Protein AF-A0A7X9CJK3-F1 (afdb_monomer)

Sequence (335 aa):
RNWIWELVLDKDEHPVIAMVSIDSSKSSHDYYHVKWTDNQWKKTFLSNAGGHFHQSPDIEKCYSGGMTINKNDPQVIYGSVPVEGKHGDVYELVKFTVAEDGSERSAEQITFDSPANNIRPYSIAGLKGAASLAWMQGDYYDWIVSKERPEGFPTAIRTTVSLPEDSTGLEKGLLYEYYHEATTQMEDSIRVAATETFTLVLDLSFPSDSTGGEIIQFAGLTYVIPYEEMSMPYLTDGISNFKSSNLLARSDNWKNQERATNGKWYAVEKLRKFRLVITYEEGTLRTYIDGLLDQSFPLEGIKLREVTTGESKGVIEKLSVFNRRLLQDEIKMLP

Structure (mmCIF, N/CA/C/O backbone):
data_AF-A0A7X9CJK3-F1
#
_entry.id   AF-A0A7X9CJK3-F1
#
loop_
_atom_site.group_PDB
_atom_site.id
_atom_site.type_symbol
_atom_site.label_atom_id
_atom_site.label_alt_id
_atom_site.label_comp_id
_atom_site.label_asym_id
_atom_site.label_entity_id
_atom_site.label_seq_id
_atom_site.pdbx_PDB_ins_code
_atom_site.Cartn_x
_atom_site.Cartn_y
_atom_site.Cartn_z
_atom_site.occupancy
_atom_site.B_iso_or_equiv
_atom_site.auth_seq_id
_atom_site.auth_comp_id
_atom_site.auth_asym_id
_atom_site.auth_atom_id
_atom_site.pdbx_PDB_model_num
ATOM 1 N N . ARG A 1 1 ? 25.806 4.957 -16.413 1.00 91.06 1 ARG A N 1
ATOM 2 C CA . ARG A 1 1 ? 25.581 3.806 -15.495 1.00 91.06 1 ARG A CA 1
ATOM 3 C C . ARG A 1 1 ? 24.580 2.871 -16.156 1.00 91.06 1 ARG A C 1
ATOM 5 O O . ARG A 1 1 ? 23.700 3.388 -16.818 1.00 91.06 1 ARG A O 1
ATOM 12 N N . ASN A 1 2 ? 24.684 1.554 -15.991 1.00 93.06 2 ASN A N 1
ATOM 13 C CA . ASN A 1 2 ? 23.680 0.619 -16.515 1.00 93.06 2 ASN A CA 1
ATOM 14 C C . ASN A 1 2 ? 23.066 -0.149 -15.355 1.00 93.06 2 ASN A C 1
ATOM 16 O O . ASN A 1 2 ? 23.827 -0.666 -14.538 1.00 93.06 2 ASN A O 1
ATOM 20 N N . TRP A 1 3 ? 21.738 -0.219 -15.290 1.00 94.75 3 TRP A N 1
ATOM 21 C CA . TRP A 1 3 ? 21.012 -1.003 -14.291 1.00 94.75 3 TRP A CA 1
ATOM 22 C C . TRP A 1 3 ? 20.101 -2.015 -14.980 1.00 94.75 3 TRP A C 1
ATOM 24 O O . TRP A 1 3 ? 19.480 -1.716 -16.002 1.00 94.75 3 TRP A O 1
ATOM 34 N N . ILE A 1 4 ? 20.039 -3.211 -14.405 1.00 96.38 4 ILE A N 1
ATOM 35 C CA . ILE A 1 4 ? 19.100 -4.259 -14.793 1.00 96.38 4 ILE A CA 1
ATOM 36 C C . ILE A 1 4 ? 17.864 -4.093 -13.917 1.00 96.38 4 ILE A C 1
ATOM 38 O O . ILE A 1 4 ? 17.981 -4.051 -12.695 1.00 96.38 4 ILE A O 1
ATOM 42 N N . TRP A 1 5 ? 16.702 -3.981 -14.550 1.00 95.56 5 TRP A N 1
ATOM 43 C CA . TRP A 1 5 ? 15.414 -3.950 -13.861 1.00 95.56 5 TRP A CA 1
ATOM 44 C C . TRP A 1 5 ? 14.898 -5.351 -13.603 1.00 95.56 5 TRP A C 1
ATOM 46 O O . TRP A 1 5 ? 14.420 -5.656 -12.516 1.00 95.56 5 TRP A O 1
ATOM 56 N N . GLU A 1 6 ? 15.010 -6.201 -14.617 1.00 96.44 6 GLU A N 1
ATOM 57 C CA . GLU A 1 6 ? 14.416 -7.521 -14.599 1.00 96.44 6 GLU A CA 1
ATOM 58 C C . GLU A 1 6 ? 15.112 -8.435 -15.605 1.00 96.44 6 GLU A C 1
ATOM 60 O O . GLU A 1 6 ? 15.602 -7.969 -16.638 1.00 96.44 6 GLU A O 1
ATOM 65 N N . LEU A 1 7 ? 15.144 -9.729 -15.289 1.00 96.38 7 LEU A N 1
ATOM 66 C CA . LEU A 1 7 ? 15.620 -10.800 -16.154 1.00 96.38 7 LEU A CA 1
ATOM 67 C C . LEU A 1 7 ? 14.592 -11.933 -16.130 1.00 96.38 7 LEU A C 1
ATOM 69 O O . LEU A 1 7 ? 14.156 -12.351 -15.056 1.00 96.38 7 LEU A O 1
ATOM 73 N N . VAL A 1 8 ? 14.224 -12.433 -17.305 1.00 96.06 8 VAL A N 1
ATOM 74 C CA . VAL A 1 8 ? 13.408 -13.643 -17.478 1.00 96.06 8 VAL A CA 1
ATOM 75 C C . VAL A 1 8 ? 14.043 -14.541 -18.536 1.00 96.06 8 VAL A C 1
ATOM 77 O O . VAL A 1 8 ? 14.933 -14.106 -19.264 1.00 96.06 8 VAL A O 1
ATOM 80 N N . LEU A 1 9 ? 13.591 -15.788 -18.620 1.00 95.12 9 LEU A N 1
ATOM 81 C CA . LEU A 1 9 ? 13.929 -16.678 -19.726 1.00 95.12 9 LEU A CA 1
ATOM 82 C C . LEU A 1 9 ? 12.786 -16.677 -20.741 1.00 95.12 9 LEU A C 1
ATOM 84 O O . LEU A 1 9 ? 11.617 -16.631 -20.350 1.00 95.12 9 LEU A O 1
ATOM 88 N N . ASP A 1 10 ? 13.119 -16.713 -22.027 1.00 92.56 10 ASP A N 1
ATOM 89 C CA . ASP A 1 10 ? 12.141 -17.015 -23.067 1.00 92.56 10 ASP A CA 1
ATOM 90 C C . ASP A 1 10 ? 11.847 -18.520 -23.159 1.00 92.56 10 ASP A C 1
ATOM 92 O O . ASP A 1 10 ? 12.357 -19.334 -22.388 1.00 92.56 10 ASP A O 1
ATOM 96 N N . LYS A 1 11 ? 10.969 -18.889 -24.096 1.00 90.62 11 LYS A N 1
ATOM 97 C CA . LYS A 1 11 ? 10.554 -20.280 -24.330 1.00 90.62 11 LYS A CA 1
ATOM 98 C C . LYS A 1 11 ? 11.704 -21.221 -24.718 1.00 90.62 11 LYS A C 1
ATOM 100 O O . LYS A 1 11 ? 11.549 -22.427 -24.561 1.00 90.62 11 LYS A O 1
ATOM 105 N N . ASP A 1 12 ? 12.808 -20.678 -25.229 1.00 93.12 12 ASP A N 1
ATOM 106 C CA . ASP A 1 12 ? 14.001 -21.416 -25.646 1.00 93.12 12 ASP A CA 1
ATOM 107 C C . ASP A 1 12 ? 15.114 -21.298 -24.578 1.00 93.12 12 ASP A C 1
ATOM 109 O O . ASP A 1 12 ? 16.274 -21.594 -24.838 1.00 93.12 12 ASP A O 1
ATOM 113 N N . GLU A 1 13 ? 14.753 -20.866 -23.361 1.00 94.50 13 GLU A N 1
ATOM 114 C CA . GLU A 1 13 ? 15.645 -20.622 -22.222 1.00 94.50 13 GLU A CA 1
ATOM 115 C C . GLU A 1 13 ? 16.695 -19.521 -22.449 1.00 94.50 13 GLU A C 1
ATOM 117 O O . GLU A 1 13 ? 17.673 -19.409 -21.701 1.00 94.50 13 GLU A O 1
ATOM 122 N N . HIS A 1 14 ? 16.481 -18.635 -23.424 1.00 95.44 14 HIS A N 1
ATOM 123 C CA . HIS A 1 14 ? 17.355 -17.486 -23.605 1.00 95.44 14 HIS A CA 1
ATOM 124 C C . HIS A 1 14 ? 17.059 -16.391 -22.579 1.00 95.44 14 HIS A C 1
ATOM 126 O O . HIS A 1 14 ? 15.901 -15.995 -22.411 1.00 95.44 14 HIS A O 1
ATOM 132 N N . PRO A 1 15 ? 18.087 -15.816 -21.928 1.00 96.75 15 PRO A N 1
ATOM 133 C CA . PRO A 1 15 ? 17.895 -14.676 -21.046 1.00 96.75 15 PRO A CA 1
ATOM 134 C C . PRO A 1 15 ? 17.440 -13.436 -21.821 1.00 96.75 15 PRO A C 1
ATOM 136 O O . PRO A 1 15 ? 18.068 -13.014 -22.798 1.00 96.75 15 PRO A O 1
ATOM 139 N N . VAL A 1 16 ? 16.381 -12.817 -21.306 1.00 97.38 16 VAL A N 1
ATOM 140 C CA . VAL A 1 16 ? 15.829 -11.532 -21.732 1.00 97.38 16 VAL A CA 1
ATOM 141 C C . VAL A 1 16 ? 15.876 -10.564 -20.556 1.00 97.38 16 VAL A C 1
ATOM 143 O O . VAL A 1 16 ? 15.456 -10.892 -19.448 1.00 97.38 16 VAL A O 1
ATOM 146 N N . ILE A 1 17 ? 16.406 -9.368 -20.793 1.00 97.88 17 ILE A N 1
ATOM 147 C CA . ILE A 1 17 ? 16.734 -8.377 -19.774 1.00 97.88 17 ILE A CA 1
ATOM 148 C C . ILE A 1 17 ? 16.075 -7.044 -20.129 1.00 97.88 17 ILE A C 1
ATOM 150 O O . ILE A 1 17 ? 16.278 -6.507 -21.220 1.00 97.88 17 ILE A O 1
ATOM 154 N N . ALA A 1 18 ? 15.357 -6.464 -19.168 1.00 98.00 18 ALA A N 1
ATOM 155 C CA . ALA A 1 18 ? 14.963 -5.060 -19.199 1.00 98.00 18 ALA A CA 1
ATOM 156 C C . ALA A 1 18 ? 16.081 -4.228 -18.557 1.00 98.00 18 ALA A C 1
ATOM 158 O O . ALA A 1 18 ? 16.391 -4.386 -17.372 1.00 98.00 18 ALA A O 1
ATOM 159 N N . MET A 1 19 ? 16.715 -3.350 -19.333 1.00 97.69 19 MET A N 1
ATOM 160 C CA . MET A 1 19 ? 17.908 -2.610 -18.910 1.00 97.69 19 MET A CA 1
ATOM 161 C C . MET A 1 19 ? 17.747 -1.110 -19.138 1.00 97.69 19 MET A C 1
ATOM 163 O O . MET A 1 19 ? 17.311 -0.686 -20.204 1.00 97.69 19 MET A O 1
ATOM 167 N N . VAL A 1 20 ? 18.187 -0.295 -18.179 1.00 97.88 20 VAL A N 1
ATOM 168 C CA . VAL A 1 20 ? 18.350 1.153 -18.366 1.00 97.88 20 VAL A CA 1
ATOM 169 C C . VAL A 1 20 ? 19.823 1.523 -18.516 1.00 97.88 20 VAL A C 1
ATOM 171 O O . VAL A 1 20 ? 20.680 1.005 -17.794 1.00 97.88 20 VAL A O 1
ATOM 174 N N . SER A 1 21 ? 20.119 2.446 -19.431 1.00 97.81 21 SER A N 1
ATOM 175 C CA . SER A 1 21 ? 21.398 3.147 -19.520 1.00 97.81 21 SER A CA 1
ATOM 176 C C . SER A 1 21 ? 21.208 4.612 -19.140 1.00 97.81 21 SER A C 1
ATOM 178 O O . SER A 1 21 ? 20.369 5.303 -19.698 1.00 97.81 21 SER A O 1
ATOM 180 N N . ILE A 1 22 ? 21.979 5.069 -18.163 1.00 97.75 22 ILE A N 1
ATOM 181 C CA . ILE A 1 22 ? 21.931 6.410 -17.583 1.00 97.75 22 ILE A CA 1
ATOM 182 C C . ILE A 1 22 ? 23.178 7.162 -18.033 1.00 97.75 22 ILE A C 1
ATOM 184 O O . ILE A 1 22 ? 24.296 6.665 -17.821 1.00 97.75 22 ILE A O 1
ATOM 188 N N . ASP A 1 23 ? 23.002 8.342 -18.615 1.00 97.19 23 ASP A N 1
ATOM 189 C CA . ASP A 1 23 ? 24.105 9.204 -19.040 1.00 97.19 23 ASP A CA 1
ATOM 190 C C . ASP A 1 23 ? 24.980 9.677 -17.858 1.00 97.19 23 ASP A C 1
ATOM 192 O O . ASP A 1 23 ? 24.697 9.454 -16.676 1.00 97.19 23 ASP A O 1
ATOM 196 N N . SER A 1 24 ? 26.130 10.279 -18.165 1.00 95.25 24 SER A N 1
ATOM 197 C CA . SER A 1 24 ? 27.085 10.721 -17.138 1.00 95.25 24 SER A CA 1
ATOM 198 C C . SER A 1 24 ? 26.522 11.842 -16.258 1.00 95.25 24 SER A C 1
ATOM 200 O O . SER A 1 24 ? 26.803 11.867 -15.056 1.00 95.25 24 SER A O 1
ATOM 202 N N . SER A 1 25 ? 25.703 12.726 -16.833 1.00 94.12 25 SER A N 1
ATOM 203 C CA . SER A 1 25 ? 25.000 13.813 -16.141 1.00 94.12 25 SER A CA 1
ATOM 204 C C . SER A 1 25 ? 23.787 13.350 -15.331 1.00 94.12 25 SER A C 1
ATOM 206 O O . SER A 1 25 ? 23.326 14.109 -14.476 1.00 94.12 25 SER A O 1
ATOM 208 N N . LYS A 1 26 ? 23.319 12.106 -15.517 1.00 94.50 26 LYS A N 1
ATOM 209 C CA . LYS A 1 26 ? 22.110 11.539 -14.887 1.00 94.50 26 LYS A CA 1
ATOM 210 C C . LYS A 1 26 ? 20.835 12.312 -15.251 1.00 94.50 26 LYS A C 1
ATOM 212 O O . LYS A 1 26 ? 19.919 12.443 -14.442 1.00 94.50 26 LYS A O 1
ATOM 217 N N . SER A 1 27 ? 20.827 12.893 -16.442 1.00 94.38 27 SER A N 1
ATOM 218 C CA . SER A 1 27 ? 19.713 13.651 -17.014 1.00 94.38 27 SER A CA 1
ATOM 219 C C . SER A 1 27 ? 18.909 12.831 -18.013 1.00 94.38 27 SER A C 1
ATOM 221 O O . SER A 1 27 ? 17.763 13.175 -18.273 1.00 94.38 27 SER A O 1
ATOM 223 N N . SER A 1 28 ? 19.506 11.769 -18.559 1.00 96.75 28 SER A N 1
ATOM 224 C CA . SER A 1 28 ? 18.902 10.934 -19.590 1.00 96.75 28 SER A CA 1
ATOM 225 C C . SER A 1 28 ? 19.008 9.458 -19.229 1.00 96.75 28 SER A C 1
ATOM 227 O O . SER A 1 28 ? 20.098 8.944 -18.953 1.00 96.75 28 SER A O 1
ATOM 229 N N . HIS A 1 29 ? 17.866 8.782 -19.242 1.00 97.81 29 HIS A N 1
ATOM 230 C CA . HIS A 1 29 ? 17.667 7.373 -18.949 1.00 97.81 29 HIS A CA 1
ATOM 231 C C . HIS A 1 29 ? 17.095 6.692 -20.192 1.00 97.81 29 HIS A C 1
ATOM 233 O O . HIS A 1 29 ? 15.933 6.878 -20.526 1.00 97.81 29 HIS A O 1
ATOM 239 N N . ASP A 1 30 ? 17.889 5.871 -20.867 1.00 98.38 30 ASP A N 1
ATOM 240 C CA . ASP A 1 30 ? 17.461 5.135 -22.055 1.00 98.38 30 ASP A CA 1
ATOM 241 C C . ASP A 1 30 ? 17.110 3.693 -21.699 1.00 98.38 30 ASP A C 1
ATOM 243 O O . ASP A 1 30 ? 17.907 2.977 -21.084 1.00 98.38 30 ASP A O 1
ATOM 247 N N . TYR A 1 31 ? 15.926 3.254 -22.104 1.00 98.44 31 TYR A N 1
ATOM 248 C CA . TYR A 1 31 ? 15.422 1.906 -21.872 1.00 98.44 31 TYR A CA 1
ATOM 249 C C . TYR A 1 31 ? 15.748 0.971 -23.028 1.00 98.44 31 TYR A C 1
ATOM 251 O O . TYR A 1 31 ? 15.665 1.343 -24.198 1.00 98.44 31 TYR A O 1
ATOM 259 N N . TYR A 1 32 ? 16.086 -0.269 -22.687 1.00 98.12 32 TYR A N 1
ATOM 260 C CA . TYR A 1 32 ? 16.478 -1.305 -23.628 1.00 98.12 32 TYR A CA 1
ATOM 261 C C . TYR A 1 32 ? 15.862 -2.651 -23.261 1.00 98.12 32 TYR A C 1
ATOM 263 O O . TYR A 1 32 ? 15.808 -3.029 -22.088 1.00 98.12 32 TYR A O 1
ATOM 271 N N . HIS A 1 33 ? 15.493 -3.393 -24.297 1.00 98.06 33 HIS A N 1
ATOM 272 C CA . HIS A 1 33 ? 15.310 -4.838 -24.258 1.00 98.06 33 HIS A CA 1
ATOM 273 C C . HIS A 1 33 ? 16.615 -5.484 -24.722 1.00 98.06 33 HIS A C 1
ATOM 275 O O . HIS A 1 33 ? 17.211 -5.048 -25.711 1.00 98.06 33 HIS A O 1
ATOM 281 N N . VAL A 1 34 ? 17.117 -6.459 -23.969 1.00 97.00 34 VAL A N 1
ATOM 282 C CA . VAL A 1 34 ? 18.379 -7.137 -24.274 1.00 97.00 34 VAL A CA 1
ATOM 283 C C . VAL A 1 34 ? 18.170 -8.643 -24.208 1.00 97.00 34 VAL A C 1
ATOM 285 O O . VAL A 1 34 ? 17.807 -9.157 -23.157 1.00 97.00 34 VAL A O 1
ATOM 288 N N . LYS A 1 35 ? 18.417 -9.354 -25.308 1.00 96.44 35 LYS A N 1
ATOM 289 C CA . LYS A 1 35 ? 18.167 -10.798 -25.443 1.00 96.44 35 LYS A CA 1
ATOM 290 C C . LYS A 1 35 ? 19.407 -11.531 -25.946 1.00 96.44 35 LYS A C 1
ATOM 292 O O . LYS A 1 35 ? 20.107 -11.034 -26.831 1.00 96.44 35 LYS A O 1
ATOM 297 N N . TRP A 1 36 ? 19.685 -12.707 -25.394 1.00 95.69 36 TRP A N 1
ATOM 298 C CA . TRP A 1 36 ? 20.673 -13.631 -25.956 1.00 95.69 36 TRP A CA 1
ATOM 299 C C . TRP A 1 36 ? 20.065 -14.423 -27.121 1.00 95.69 36 TRP A C 1
ATOM 301 O O . TRP A 1 36 ? 18.917 -14.841 -27.051 1.00 95.69 36 TRP A O 1
ATOM 311 N N . THR A 1 37 ? 20.819 -14.600 -28.204 1.00 90.56 37 THR A N 1
ATOM 312 C CA . THR A 1 37 ? 20.345 -15.221 -29.462 1.00 90.56 37 THR A CA 1
ATOM 313 C C . THR A 1 37 ? 21.193 -16.434 -29.860 1.00 90.56 37 THR A C 1
ATOM 315 O O . THR A 1 37 ? 21.548 -16.584 -31.028 1.00 90.56 37 THR A O 1
ATOM 318 N N . ASP A 1 38 ? 21.632 -17.222 -28.874 1.00 91.81 38 ASP A N 1
ATOM 319 C CA . ASP A 1 38 ? 22.640 -18.301 -28.962 1.00 91.81 38 ASP A CA 1
ATOM 320 C C . ASP A 1 38 ? 24.062 -17.881 -29.350 1.00 91.81 38 ASP A C 1
ATOM 322 O O . ASP A 1 38 ? 25.035 -18.487 -28.907 1.00 91.81 38 ASP A O 1
ATOM 326 N N . ASN A 1 39 ? 24.201 -16.831 -30.155 1.00 93.25 39 ASN A N 1
ATOM 327 C CA . ASN A 1 39 ? 25.480 -16.411 -30.720 1.00 93.25 39 ASN A CA 1
ATOM 328 C C . ASN A 1 39 ? 25.926 -15.035 -30.217 1.00 93.25 39 ASN A C 1
ATOM 330 O O . ASN A 1 39 ? 27.120 -14.739 -30.181 1.00 93.25 39 ASN A O 1
ATOM 334 N N . GLN A 1 40 ? 24.973 -14.168 -29.866 1.00 95.12 40 GLN A N 1
ATOM 335 C CA . GLN A 1 40 ? 25.253 -12.797 -29.451 1.00 95.12 40 GLN A CA 1
ATOM 336 C C . GLN A 1 40 ? 24.130 -12.199 -28.602 1.00 95.12 40 GLN A C 1
ATOM 338 O O . GLN A 1 40 ? 22.974 -12.629 -28.652 1.00 95.12 40 GLN A O 1
ATOM 343 N N . TRP A 1 41 ? 24.476 -11.138 -27.876 1.00 95.25 41 TRP A N 1
ATOM 344 C CA . TRP A 1 41 ? 23.509 -10.263 -27.226 1.00 95.25 41 TRP A CA 1
ATOM 345 C C . TRP A 1 41 ? 22.943 -9.264 -28.233 1.00 95.25 41 TRP A C 1
ATOM 347 O O . TRP A 1 41 ? 23.674 -8.442 -28.788 1.00 95.25 41 TRP A O 1
ATOM 357 N N . LYS A 1 42 ? 21.628 -9.303 -28.434 1.00 95.31 42 LYS A N 1
ATOM 358 C CA . LYS A 1 42 ? 20.879 -8.291 -29.175 1.00 95.31 42 LYS A CA 1
ATOM 359 C C . LYS A 1 42 ? 20.379 -7.243 -28.184 1.00 95.31 42 LYS A C 1
ATOM 361 O O . LYS A 1 42 ? 19.675 -7.584 -27.241 1.00 95.31 42 LYS A O 1
ATOM 366 N N . LYS A 1 43 ? 20.747 -5.978 -28.390 1.00 95.88 43 LYS A N 1
ATOM 367 C CA . LYS A 1 43 ? 20.282 -4.834 -27.591 1.00 95.88 43 LYS A CA 1
ATOM 368 C C . LYS A 1 43 ? 19.375 -3.956 -28.450 1.00 95.88 43 LYS A C 1
ATOM 370 O O . LYS A 1 43 ? 19.855 -3.329 -29.392 1.00 95.88 43 LYS A O 1
ATOM 375 N N . THR A 1 44 ? 18.101 -3.879 -28.091 1.00 97.56 44 THR A N 1
ATOM 376 C CA . THR A 1 44 ? 17.072 -3.115 -28.802 1.00 97.56 44 THR A CA 1
ATOM 377 C C . THR A 1 44 ? 16.670 -1.904 -27.970 1.00 97.56 44 THR A C 1
ATOM 379 O O . THR A 1 44 ? 16.278 -2.032 -26.811 1.00 97.56 44 THR A O 1
ATOM 382 N N . PHE A 1 45 ? 16.806 -0.707 -28.545 1.00 97.38 45 PHE A N 1
ATOM 383 C CA . PHE A 1 45 ? 16.367 0.532 -27.905 1.00 97.38 45 PHE A CA 1
ATOM 384 C C . PHE A 1 45 ? 14.842 0.567 -27.820 1.00 97.38 45 PHE A C 1
ATOM 386 O O . PHE A 1 45 ? 14.148 0.362 -28.817 1.00 97.38 45 PHE A O 1
ATOM 393 N N . LEU A 1 46 ? 14.338 0.828 -26.617 1.00 97.88 46 LEU A N 1
ATOM 394 C CA . LEU A 1 46 ? 12.927 1.050 -26.371 1.00 97.88 46 LEU A CA 1
ATOM 395 C C . LEU A 1 46 ? 12.666 2.548 -26.461 1.00 97.88 46 LEU A C 1
ATOM 397 O O . LEU A 1 46 ? 12.331 3.047 -27.523 1.00 97.88 46 LEU A O 1
ATOM 401 N N . SER A 1 47 ? 12.858 3.296 -25.386 1.00 97.44 47 SER A N 1
ATOM 402 C CA . SER A 1 47 ? 12.550 4.724 -25.361 1.00 97.44 47 SER A CA 1
ATOM 403 C C . SER A 1 47 ? 13.614 5.487 -24.601 1.00 97.44 47 SER A C 1
ATOM 405 O O . SER A 1 47 ? 14.243 4.936 -23.696 1.00 97.44 47 SER A O 1
ATOM 407 N N . ASN A 1 48 ? 13.738 6.777 -24.904 1.00 97.44 48 ASN A N 1
ATOM 408 C CA . ASN A 1 48 ? 14.241 7.703 -23.910 1.00 97.44 48 ASN A CA 1
ATOM 409 C C . ASN A 1 48 ? 13.147 7.838 -22.845 1.00 97.44 48 ASN A C 1
ATOM 411 O O . ASN A 1 48 ? 11.988 8.101 -23.170 1.00 97.44 48 ASN A O 1
ATOM 415 N N . ALA A 1 49 ? 13.497 7.560 -21.600 1.00 96.56 49 ALA A N 1
ATOM 416 C CA . ALA A 1 49 ? 12.597 7.557 -20.458 1.00 96.56 49 ALA A CA 1
ATOM 417 C C . ALA A 1 49 ? 12.799 8.797 -19.577 1.00 96.56 49 ALA A C 1
ATOM 419 O O . ALA A 1 49 ? 12.521 8.750 -18.382 1.00 96.56 49 ALA A O 1
ATOM 420 N N . GLY A 1 50 ? 13.301 9.894 -20.153 1.00 95.75 50 GLY A N 1
ATOM 421 C CA . GLY A 1 50 ? 13.563 11.132 -19.430 1.00 95.75 50 GLY A CA 1
ATOM 422 C C . GLY A 1 50 ? 14.708 10.988 -18.436 1.00 95.75 50 GLY A C 1
ATOM 423 O O . GLY A 1 50 ? 15.737 10.395 -18.742 1.00 95.75 50 GLY A O 1
ATOM 424 N N . GLY A 1 51 ? 14.531 11.546 -17.242 1.00 94.44 51 GLY A N 1
ATOM 425 C CA . GLY A 1 51 ? 15.523 11.544 -16.172 1.00 94.44 51 GLY A CA 1
ATOM 426 C C . GLY A 1 51 ? 15.017 10.836 -14.918 1.00 94.44 51 GLY A C 1
ATOM 427 O O . GLY A 1 51 ? 14.403 9.769 -14.970 1.00 94.44 51 GLY A O 1
ATOM 428 N N . HIS A 1 52 ? 15.315 11.417 -13.760 1.00 93.38 52 HIS A N 1
ATOM 429 C CA . HIS A 1 52 ? 14.711 10.977 -12.509 1.00 93.38 52 HIS A CA 1
ATOM 430 C C . HIS A 1 52 ? 13.258 11.455 -12.424 1.00 93.38 52 HIS A C 1
ATOM 432 O O . HIS A 1 52 ? 12.938 12.536 -12.910 1.00 93.38 52 HIS A O 1
ATOM 438 N N . PHE A 1 53 ? 12.385 10.644 -11.827 1.00 91.25 53 PHE A N 1
ATOM 439 C CA . PHE A 1 53 ? 10.947 10.941 -11.726 1.00 91.25 53 PHE A CA 1
ATOM 440 C C . PHE A 1 53 ? 10.560 11.669 -10.428 1.00 91.25 53 PHE A C 1
ATOM 442 O O . PHE A 1 53 ? 9.382 11.938 -10.211 1.00 91.25 53 PHE A O 1
ATOM 449 N N . HIS A 1 54 ? 11.523 11.922 -9.535 1.00 90.12 54 HIS A N 1
ATOM 450 C CA . HIS A 1 54 ? 11.251 12.472 -8.205 1.00 90.12 54 HIS A CA 1
ATOM 451 C C . HIS A 1 54 ? 10.828 13.939 -8.284 1.00 90.12 54 HIS A C 1
ATOM 453 O O . HIS A 1 54 ? 11.345 14.703 -9.097 1.00 90.12 54 HIS A O 1
ATOM 459 N N . GLN A 1 55 ? 9.991 14.351 -7.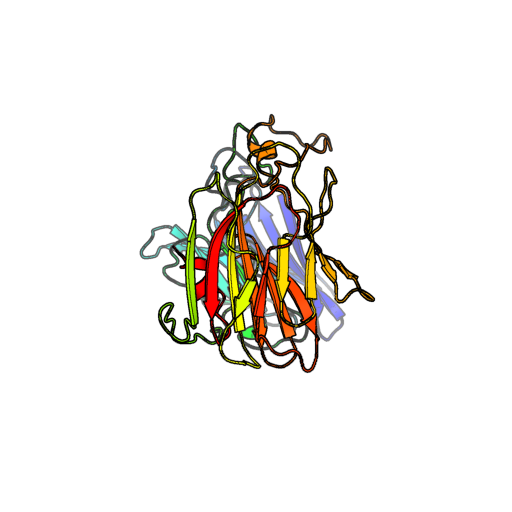338 1.00 90.75 55 GLN A N 1
ATOM 460 C CA . GLN A 1 55 ? 9.631 15.751 -7.102 1.00 90.75 55 GLN A CA 1
ATOM 461 C C . GLN A 1 55 ? 10.793 16.544 -6.464 1.00 90.75 55 GLN A C 1
ATOM 463 O O . GLN A 1 55 ? 10.743 17.770 -6.390 1.00 90.75 55 GLN A O 1
ATOM 468 N N . SER A 1 56 ? 11.859 15.853 -6.040 1.00 91.44 56 SER A N 1
ATOM 469 C CA . SER A 1 56 ? 13.087 16.420 -5.473 1.00 91.44 56 SER A CA 1
ATOM 470 C C . SER A 1 56 ? 14.232 16.443 -6.503 1.00 91.44 56 SER A C 1
ATOM 472 O O . SER A 1 56 ? 14.937 15.440 -6.650 1.00 91.44 56 SER A O 1
ATOM 474 N N . PRO A 1 57 ? 14.485 17.571 -7.195 1.00 88.94 57 PRO A N 1
ATOM 475 C CA . PRO A 1 57 ? 15.400 17.622 -8.340 1.00 88.94 57 PRO A CA 1
ATOM 476 C C . PRO A 1 57 ? 16.892 17.512 -7.988 1.00 88.94 57 PRO A C 1
ATOM 478 O O . PRO A 1 57 ? 17.754 17.406 -8.869 1.00 88.94 57 PRO A O 1
ATOM 481 N N . ASP A 1 58 ? 17.241 17.607 -6.709 1.00 91.62 58 ASP A N 1
ATOM 482 C CA . ASP A 1 58 ? 18.618 17.691 -6.235 1.00 91.62 58 ASP A CA 1
ATOM 483 C C . ASP A 1 58 ? 19.205 16.337 -5.796 1.00 91.62 58 ASP A C 1
ATOM 485 O O . ASP A 1 58 ? 20.425 16.225 -5.642 1.00 91.62 58 ASP A O 1
ATOM 489 N N . ILE A 1 59 ? 18.386 15.283 -5.692 1.00 90.81 59 ILE A N 1
ATOM 490 C CA . ILE A 1 59 ? 18.785 13.977 -5.150 1.00 90.81 59 ILE A CA 1
ATOM 491 C C . ILE A 1 59 ? 18.391 12.807 -6.061 1.00 90.81 59 ILE A C 1
ATOM 493 O O . ILE A 1 59 ? 17.626 12.958 -7.003 1.00 90.81 59 ILE A O 1
ATOM 497 N N . GLU A 1 60 ? 18.995 11.633 -5.831 1.00 90.56 60 GLU A N 1
ATOM 498 C CA . GLU A 1 60 ? 18.576 10.353 -6.436 1.00 90.56 60 GLU A CA 1
ATOM 499 C C . GLU A 1 60 ? 18.418 10.340 -7.955 1.00 90.56 60 GLU A C 1
ATOM 501 O O . GLU A 1 60 ? 17.703 9.519 -8.518 1.00 90.56 60 GLU A O 1
ATOM 506 N N . LYS A 1 61 ? 19.214 11.158 -8.646 1.00 93.94 61 LYS A N 1
ATOM 507 C CA . LYS A 1 61 ? 19.149 11.349 -10.102 1.00 93.94 61 LYS A CA 1
ATOM 508 C C . LYS A 1 61 ? 19.289 10.079 -10.955 1.00 93.94 61 LYS A C 1
ATOM 510 O O . LYS A 1 61 ? 19.115 10.141 -12.158 1.00 93.94 61 LYS A O 1
ATOM 515 N N . CYS A 1 62 ? 19.633 8.935 -10.362 1.00 93.50 62 CYS A N 1
ATOM 516 C CA . CYS A 1 62 ? 19.674 7.639 -11.044 1.00 93.50 62 CYS A CA 1
ATOM 517 C C . CYS A 1 62 ? 18.353 6.848 -10.983 1.00 93.50 62 CYS A C 1
ATOM 519 O O . CYS A 1 62 ? 18.293 5.754 -11.534 1.00 93.50 62 CYS A O 1
ATOM 521 N N . TYR A 1 63 ? 17.323 7.330 -10.287 1.00 93.25 63 TYR A N 1
ATOM 522 C CA . TYR A 1 63 ? 16.060 6.613 -10.124 1.00 93.25 63 TYR A CA 1
ATOM 523 C C . TYR A 1 63 ? 15.149 6.883 -11.325 1.00 93.25 63 TYR A C 1
ATOM 525 O O . TYR A 1 63 ? 14.503 7.920 -11.400 1.00 93.25 63 TYR A O 1
ATOM 533 N N . SER A 1 64 ? 15.114 5.955 -12.282 1.00 95.38 64 SER A N 1
ATOM 534 C CA . SER A 1 64 ? 14.217 6.021 -13.447 1.00 95.38 64 SER A CA 1
ATOM 535 C C . SER A 1 64 ? 12.785 5.598 -13.099 1.00 95.38 64 SER A C 1
ATOM 537 O O . SER A 1 64 ? 12.568 4.909 -12.096 1.00 95.38 64 SER A O 1
ATOM 539 N N . GLY A 1 65 ? 11.823 5.953 -13.961 1.00 95.81 65 GLY A N 1
ATOM 540 C CA . GLY A 1 65 ? 10.415 5.559 -13.820 1.00 95.81 65 GLY A CA 1
ATOM 541 C C . GLY A 1 65 ? 10.214 4.041 -13.731 1.00 95.81 65 GLY A C 1
ATOM 542 O O . GLY A 1 65 ? 9.356 3.582 -12.994 1.00 95.81 65 GLY A O 1
ATOM 543 N N . GLY A 1 66 ? 11.054 3.242 -14.388 1.00 96.69 66 GLY A N 1
ATOM 544 C CA . GLY A 1 66 ? 11.096 1.784 -14.289 1.00 96.69 66 GLY A CA 1
ATOM 545 C C . GLY A 1 66 ? 10.452 1.018 -15.436 1.00 96.69 66 GLY A C 1
ATOM 546 O O . GLY A 1 66 ? 9.762 1.581 -16.286 1.00 96.69 66 GLY A O 1
ATOM 547 N N . MET A 1 67 ? 10.726 -0.288 -15.453 1.00 97.56 67 MET A N 1
ATOM 548 C CA . MET A 1 67 ? 10.233 -1.247 -16.440 1.00 97.56 67 MET A CA 1
ATOM 549 C C . MET A 1 67 ? 9.954 -2.608 -15.804 1.00 97.56 67 MET A C 1
ATOM 551 O O . MET A 1 67 ? 10.594 -2.967 -14.817 1.00 97.56 67 MET A O 1
ATOM 555 N N . THR A 1 68 ? 9.087 -3.387 -16.447 1.00 97.62 68 THR A N 1
ATOM 556 C CA . THR A 1 68 ? 8.885 -4.817 -16.181 1.00 97.62 68 THR A CA 1
ATOM 557 C C . THR A 1 68 ? 8.671 -5.584 -17.483 1.00 97.62 68 THR A C 1
ATOM 559 O O . THR A 1 68 ? 8.140 -5.048 -18.459 1.00 97.62 68 THR A O 1
ATOM 562 N N . ILE A 1 69 ? 9.085 -6.845 -17.489 1.00 97.44 69 ILE A N 1
ATOM 563 C CA . ILE A 1 69 ? 8.869 -7.802 -18.569 1.00 97.44 69 ILE A CA 1
ATOM 564 C C . ILE A 1 69 ? 7.558 -8.548 -18.308 1.00 97.44 69 ILE A C 1
ATOM 566 O O . ILE A 1 69 ? 7.340 -9.061 -17.206 1.00 97.44 69 ILE A O 1
ATOM 570 N N . ASN A 1 70 ? 6.695 -8.653 -19.320 1.00 94.94 70 ASN A N 1
ATOM 571 C CA . ASN A 1 70 ? 5.486 -9.464 -19.231 1.00 94.94 70 ASN A CA 1
ATOM 572 C C . ASN A 1 70 ? 5.851 -10.931 -18.964 1.00 94.94 70 ASN A C 1
ATOM 574 O O . ASN A 1 70 ? 6.575 -11.563 -19.732 1.00 94.94 70 ASN A O 1
ATOM 578 N N . LYS A 1 71 ? 5.309 -11.496 -17.882 1.00 91.94 71 LYS A N 1
ATOM 579 C CA . LYS A 1 71 ? 5.629 -12.867 -17.444 1.00 91.94 71 LYS A CA 1
ATOM 580 C C . LYS A 1 71 ? 5.169 -13.969 -18.390 1.00 91.94 71 LYS A C 1
ATOM 582 O O . LYS A 1 71 ? 5.639 -15.093 -18.263 1.00 91.94 71 LYS A O 1
ATOM 587 N N . ASN A 1 72 ? 4.262 -13.664 -19.312 1.00 91.38 72 ASN A N 1
ATOM 588 C CA . ASN A 1 72 ? 3.767 -14.621 -20.299 1.00 91.38 72 ASN A CA 1
ATOM 589 C C . ASN A 1 72 ? 4.417 -14.449 -21.675 1.00 91.38 72 ASN A C 1
ATOM 591 O O . ASN A 1 72 ? 4.271 -15.330 -22.516 1.00 91.38 72 ASN A O 1
ATOM 595 N N . ASP A 1 73 ? 5.077 -13.315 -21.914 1.00 93.94 73 ASP A N 1
ATOM 596 C CA . ASP A 1 73 ? 5.676 -12.977 -23.201 1.00 93.94 73 ASP A CA 1
ATOM 597 C C . ASP A 1 73 ? 6.870 -12.027 -22.998 1.00 93.94 73 ASP A C 1
ATOM 599 O O . ASP A 1 73 ? 6.683 -10.811 -22.892 1.00 93.94 73 ASP A O 1
ATOM 603 N N . PRO A 1 74 ? 8.106 -12.555 -22.952 1.00 94.94 74 PRO A N 1
ATOM 604 C CA . PRO A 1 74 ? 9.310 -11.750 -22.755 1.00 94.94 74 PRO A CA 1
ATOM 605 C C . PRO A 1 74 ? 9.596 -10.702 -23.835 1.00 94.94 74 PRO A C 1
ATOM 607 O O . PRO A 1 74 ? 10.482 -9.865 -23.652 1.00 94.94 74 PRO A O 1
ATOM 610 N N . GLN A 1 75 ? 8.862 -10.719 -24.947 1.00 95.69 75 GLN A N 1
ATOM 611 C CA . GLN A 1 75 ? 8.945 -9.682 -25.969 1.00 95.69 75 GLN A CA 1
ATOM 612 C C . GLN A 1 75 ? 8.131 -8.431 -25.638 1.00 95.69 75 GLN A C 1
ATOM 614 O O . GLN A 1 75 ? 8.314 -7.383 -26.266 1.00 95.69 75 GLN A O 1
ATOM 619 N N . VAL A 1 76 ? 7.257 -8.512 -24.634 1.00 96.19 76 VAL A N 1
ATOM 620 C CA . VAL A 1 76 ? 6.443 -7.392 -24.170 1.00 96.19 76 VAL A CA 1
ATOM 621 C C . VAL A 1 76 ? 7.057 -6.784 -22.912 1.00 96.19 76 VAL A C 1
ATOM 623 O O . VAL A 1 76 ? 7.194 -7.438 -21.878 1.00 96.19 76 VAL A O 1
ATOM 626 N N . ILE A 1 77 ? 7.376 -5.494 -22.987 1.00 97.62 77 ILE A N 1
ATOM 627 C CA . ILE A 1 77 ? 7.925 -4.698 -21.887 1.00 97.62 77 ILE A CA 1
ATOM 628 C C . ILE A 1 77 ? 6.938 -3.589 -21.549 1.00 97.62 77 ILE A C 1
ATOM 630 O O . ILE A 1 77 ? 6.519 -2.850 -22.432 1.00 97.62 77 ILE A O 1
ATOM 634 N N . TYR A 1 78 ? 6.607 -3.415 -20.276 1.00 97.69 78 TYR A N 1
ATOM 635 C CA . TYR A 1 78 ? 5.900 -2.225 -19.805 1.00 97.69 78 TYR A CA 1
ATOM 636 C C . TYR A 1 78 ? 6.919 -1.275 -19.190 1.00 97.69 78 TYR A C 1
ATOM 638 O O . TYR A 1 78 ? 7.653 -1.669 -18.285 1.00 97.69 78 TYR A O 1
ATOM 646 N N . GLY A 1 79 ? 6.987 -0.040 -19.680 1.00 97.88 79 GLY A N 1
ATOM 647 C CA . GLY A 1 79 ? 7.901 0.983 -19.182 1.00 97.88 79 GLY A CA 1
ATOM 648 C C . GLY A 1 79 ? 7.177 2.264 -18.802 1.00 97.88 79 GLY A C 1
ATOM 649 O O . GLY A 1 79 ? 6.190 2.631 -19.426 1.00 97.88 79 GLY A O 1
ATOM 650 N N . SER A 1 80 ? 7.690 2.939 -17.782 1.00 98.31 80 SER A N 1
ATOM 651 C CA . SER A 1 80 ? 7.253 4.267 -17.352 1.00 98.31 80 SER A CA 1
ATOM 652 C C . SER A 1 80 ? 8.149 5.332 -17.992 1.00 98.31 80 SER A C 1
ATOM 654 O O . SER A 1 80 ? 9.369 5.323 -17.771 1.00 98.31 80 SER A O 1
ATOM 656 N N . VAL A 1 81 ? 7.558 6.205 -18.812 1.00 98.00 81 VAL A N 1
ATOM 657 C CA . VAL A 1 81 ? 8.247 7.232 -19.619 1.00 98.00 81 VAL A CA 1
ATOM 658 C C . VAL A 1 81 ? 7.514 8.577 -19.518 1.00 98.00 81 VAL A C 1
ATOM 660 O O . VAL A 1 81 ? 6.298 8.567 -19.348 1.00 98.00 81 VAL A O 1
ATOM 663 N N . PRO A 1 82 ? 8.203 9.728 -19.615 1.00 97.19 82 PRO A N 1
ATOM 664 C CA . PRO A 1 82 ? 7.540 11.029 -19.593 1.00 97.19 82 PRO A CA 1
ATOM 665 C C . PRO A 1 82 ? 6.679 11.219 -20.847 1.00 97.19 82 PRO A C 1
ATOM 667 O O . PRO A 1 82 ? 7.133 10.959 -21.964 1.00 97.19 82 PRO A O 1
ATOM 670 N N . VAL A 1 83 ? 5.448 11.678 -20.651 1.00 97.19 83 VAL A N 1
ATOM 671 C CA . VAL A 1 83 ? 4.491 12.004 -21.708 1.00 97.19 83 VAL A CA 1
ATOM 672 C C . VAL A 1 83 ? 3.808 13.324 -21.358 1.00 97.19 83 VAL A C 1
ATOM 674 O O . VAL A 1 83 ? 3.350 13.510 -20.231 1.00 97.19 83 VAL A O 1
ATOM 677 N N . GLU A 1 84 ? 3.725 14.227 -22.334 1.00 96.38 84 GLU A N 1
ATOM 678 C CA . GLU A 1 84 ? 2.976 15.476 -22.203 1.00 96.38 84 GLU A CA 1
ATOM 679 C C . GLU A 1 84 ? 1.468 15.183 -22.238 1.00 96.38 84 GLU A C 1
ATOM 681 O O . GLU A 1 84 ? 0.964 14.537 -23.161 1.00 96.38 84 GLU A O 1
ATOM 686 N N . GLY A 1 85 ? 0.738 15.668 -21.235 1.00 93.25 85 GLY A N 1
ATOM 687 C CA . GLY A 1 85 ? -0.718 15.553 -21.155 1.00 93.25 85 GLY A CA 1
ATOM 688 C C . GLY A 1 85 ? -1.362 16.774 -20.504 1.00 93.25 85 GLY A C 1
ATOM 689 O O . GLY A 1 85 ? -0.746 17.829 -20.344 1.00 93.25 85 GLY A O 1
ATOM 690 N N . LYS A 1 86 ? -2.621 16.640 -20.074 1.00 96.19 86 LYS A N 1
ATOM 691 C CA . LYS A 1 86 ? -3.379 17.739 -19.434 1.00 96.19 86 LYS A CA 1
ATOM 692 C C . LYS A 1 86 ? -2.729 18.318 -18.174 1.00 96.19 86 LYS A C 1
ATOM 694 O O . LYS A 1 86 ? -3.014 19.459 -17.819 1.00 96.19 86 LYS A O 1
ATOM 699 N N . HIS A 1 87 ? -1.896 17.534 -17.497 1.00 92.31 87 HIS A N 1
ATOM 700 C CA . HIS A 1 87 ? -1.225 17.912 -16.252 1.00 92.31 87 HIS A CA 1
ATOM 701 C C . HIS A 1 87 ? 0.259 18.263 -16.457 1.00 92.31 87 HIS A C 1
ATOM 703 O O . HIS A 1 87 ? 1.008 18.344 -15.486 1.00 92.31 87 HIS A O 1
ATOM 709 N N . GLY A 1 88 ? 0.672 18.514 -17.705 1.00 92.62 88 GLY A N 1
ATOM 710 C CA . GLY A 1 88 ? 2.070 18.708 -18.085 1.00 92.62 88 GLY A CA 1
ATOM 711 C C . GLY A 1 88 ? 2.776 17.380 -18.351 1.00 92.62 88 GLY A C 1
ATOM 712 O O . GLY A 1 88 ? 2.126 16.375 -18.642 1.00 92.62 88 GLY A O 1
ATOM 713 N N . ASP A 1 89 ? 4.105 17.388 -18.260 1.00 92.56 89 ASP A N 1
ATOM 714 C CA . ASP A 1 89 ? 4.921 16.184 -18.408 1.00 92.56 89 ASP A CA 1
ATOM 715 C C . ASP A 1 89 ? 4.814 15.313 -17.153 1.00 92.56 89 ASP A C 1
ATOM 717 O O . ASP A 1 89 ? 5.366 15.638 -16.098 1.00 92.56 89 ASP A O 1
ATOM 721 N N . VAL A 1 90 ? 4.125 14.182 -17.283 1.00 95.94 90 VAL A N 1
ATOM 722 C CA . VAL A 1 90 ? 4.015 13.159 -16.237 1.00 95.94 90 VAL A CA 1
ATOM 723 C C . VAL A 1 90 ? 4.533 11.829 -16.762 1.00 95.94 90 VAL A C 1
ATOM 725 O O . VAL A 1 90 ? 4.512 11.555 -17.961 1.00 95.94 90 VAL A O 1
ATOM 728 N N . TYR A 1 91 ? 5.026 10.977 -15.869 1.00 97.94 91 TYR A N 1
ATOM 729 C CA . TYR A 1 91 ? 5.412 9.627 -16.259 1.00 97.94 91 TYR A CA 1
ATOM 730 C C . TYR A 1 91 ? 4.165 8.774 -16.493 1.00 97.94 91 TYR A C 1
ATOM 732 O O . TYR A 1 91 ? 3.367 8.569 -15.579 1.00 97.94 91 TYR A O 1
ATOM 740 N N . GLU A 1 92 ? 4.029 8.241 -17.701 1.00 98.19 92 GLU A N 1
ATOM 741 C CA . GLU A 1 92 ? 2.946 7.355 -18.115 1.00 98.19 92 GLU A CA 1
ATOM 742 C C . GLU A 1 92 ? 3.481 5.974 -18.495 1.00 98.19 92 GLU A C 1
ATOM 744 O O . GLU A 1 92 ? 4.644 5.800 -18.875 1.00 98.19 92 GLU A O 1
ATOM 749 N N . LEU A 1 93 ? 2.620 4.963 -18.387 1.00 98.12 93 LEU A N 1
ATOM 750 C CA . LEU A 1 93 ? 2.952 3.607 -18.785 1.00 98.12 93 LEU A CA 1
ATOM 751 C C . LEU A 1 93 ? 2.794 3.441 -20.292 1.00 98.12 93 LEU A C 1
ATOM 753 O O . LEU A 1 93 ? 1.754 3.757 -20.868 1.00 98.12 93 LEU A O 1
ATOM 757 N N . VAL A 1 94 ? 3.811 2.859 -20.912 1.00 98.00 94 VAL A N 1
ATOM 758 C CA . VAL A 1 94 ? 3.827 2.480 -22.320 1.00 98.00 94 VAL A CA 1
ATOM 759 C C . VAL A 1 94 ? 4.233 1.018 -22.427 1.00 98.00 94 VAL A C 1
ATOM 761 O O . VAL A 1 94 ? 5.216 0.568 -21.836 1.00 98.00 94 VAL A O 1
ATOM 764 N N . LYS A 1 95 ? 3.459 0.262 -23.194 1.00 97.50 95 LYS A N 1
ATOM 765 C CA . LYS A 1 95 ? 3.748 -1.108 -23.587 1.00 97.50 95 LYS A CA 1
ATOM 766 C C . LYS A 1 95 ? 4.585 -1.090 -24.858 1.00 97.50 95 LYS A C 1
ATOM 768 O O . LYS A 1 95 ? 4.172 -0.552 -25.880 1.00 97.50 95 LYS A O 1
ATOM 773 N N . PHE A 1 96 ? 5.744 -1.720 -24.805 1.00 98.19 96 PHE A N 1
ATOM 774 C CA . PHE A 1 96 ? 6.603 -1.982 -25.946 1.00 98.19 96 PHE A CA 1
ATOM 775 C C . PHE A 1 96 ? 6.492 -3.449 -26.332 1.00 98.19 96 PHE A C 1
ATOM 777 O O . PHE A 1 96 ? 6.513 -4.312 -25.459 1.00 98.19 96 PHE A O 1
ATOM 784 N N . THR A 1 97 ? 6.405 -3.728 -27.629 1.00 97.69 97 THR A N 1
ATOM 785 C CA . THR A 1 97 ? 6.514 -5.094 -28.159 1.00 97.69 97 THR A CA 1
ATOM 786 C C . THR A 1 97 ? 7.715 -5.140 -29.083 1.00 97.69 97 THR A C 1
ATOM 788 O O . THR A 1 97 ? 7.809 -4.313 -29.991 1.00 97.69 97 THR A O 1
ATOM 791 N N . VAL A 1 98 ? 8.637 -6.061 -28.828 1.00 96.88 98 VAL A N 1
ATOM 792 C CA . VAL A 1 98 ? 9.867 -6.250 -29.602 1.00 96.88 98 VAL A CA 1
ATOM 793 C C . VAL A 1 98 ? 9.711 -7.494 -30.476 1.00 96.88 98 VAL A C 1
ATOM 795 O O . VAL A 1 98 ? 9.220 -8.516 -30.016 1.00 96.88 98 VAL A O 1
ATOM 798 N N . ALA A 1 99 ? 10.083 -7.433 -31.752 1.00 92.56 99 ALA A N 1
ATOM 799 C CA . ALA A 1 99 ? 10.067 -8.624 -32.601 1.00 92.56 99 ALA A CA 1
ATOM 800 C C . ALA A 1 99 ? 11.040 -9.695 -32.070 1.00 92.56 99 ALA A C 1
ATOM 802 O O . ALA A 1 99 ? 12.041 -9.372 -31.434 1.00 92.56 99 ALA A O 1
ATOM 803 N N . GLU A 1 100 ? 10.793 -10.975 -32.368 1.00 86.19 100 GLU A N 1
ATOM 804 C CA . GLU A 1 100 ? 11.638 -12.086 -31.888 1.00 86.19 100 GLU A CA 1
ATOM 805 C C . GLU A 1 100 ? 13.124 -11.943 -32.254 1.00 86.19 100 GLU A C 1
ATOM 807 O O . GLU A 1 100 ? 14.004 -12.322 -31.479 1.00 86.19 100 GLU A O 1
ATOM 812 N N . ASP A 1 101 ? 13.411 -11.348 -33.412 1.00 85.50 101 ASP A N 1
ATOM 813 C CA . ASP A 1 101 ? 14.762 -11.066 -33.906 1.00 85.50 101 ASP A CA 1
ATOM 814 C C . ASP A 1 101 ? 15.356 -9.740 -33.371 1.00 85.50 101 ASP A C 1
ATOM 816 O O . ASP A 1 101 ? 16.491 -9.359 -33.701 1.00 85.50 101 ASP A O 1
ATOM 820 N N . GLY A 1 102 ? 14.579 -9.012 -32.566 1.00 83.62 102 GLY A N 1
ATOM 821 C CA . GLY A 1 102 ? 14.889 -7.715 -31.979 1.00 83.62 102 GLY A CA 1
ATOM 822 C C . GLY A 1 102 ? 14.976 -6.547 -32.964 1.00 83.62 102 GLY A C 1
ATOM 823 O O . GLY A 1 102 ? 15.569 -5.529 -32.601 1.00 83.62 102 GLY A O 1
ATOM 824 N N . SER A 1 103 ? 14.499 -6.687 -34.207 1.00 83.25 103 SER A N 1
ATOM 825 C CA . SER A 1 103 ? 14.640 -5.664 -35.261 1.00 83.25 103 SER A CA 1
ATOM 826 C C . SER A 1 103 ? 13.562 -4.578 -35.216 1.00 83.25 103 SER A C 1
ATOM 828 O O . SER A 1 103 ? 13.877 -3.399 -35.379 1.00 83.25 103 SER A O 1
ATOM 830 N N . GLU A 1 104 ? 12.315 -4.965 -34.953 1.00 80.62 104 GLU A N 1
ATOM 831 C CA . GLU A 1 104 ? 11.164 -4.068 -34.919 1.00 80.62 104 GLU A CA 1
ATOM 832 C C . GLU A 1 104 ? 10.642 -3.874 -33.497 1.00 80.62 104 GLU A C 1
ATOM 834 O O . GLU A 1 104 ? 10.704 -4.766 -32.647 1.00 80.62 104 GLU A O 1
ATOM 839 N N . ARG A 1 105 ? 10.107 -2.678 -33.248 1.00 91.56 105 ARG A N 1
ATOM 840 C CA . ARG A 1 105 ? 9.460 -2.309 -31.993 1.00 91.56 105 ARG A CA 1
ATOM 841 C C . ARG A 1 105 ? 8.174 -1.551 -32.284 1.00 91.56 105 ARG A C 1
ATOM 843 O O . ARG A 1 105 ? 8.196 -0.575 -33.030 1.00 91.56 105 ARG A O 1
ATOM 850 N N . SER A 1 106 ? 7.103 -1.914 -31.589 1.00 96.31 106 SER A N 1
ATOM 851 C CA . SER A 1 106 ? 5.912 -1.073 -31.445 1.00 96.31 106 SER A CA 1
ATOM 852 C C . SER A 1 106 ? 5.806 -0.505 -30.027 1.00 96.31 106 SER A C 1
ATOM 854 O O . SER A 1 106 ? 6.413 -1.026 -29.086 1.00 96.31 106 SER A O 1
ATOM 856 N N . ALA A 1 107 ? 5.061 0.591 -29.883 1.00 97.19 107 ALA A N 1
ATOM 857 C CA . ALA A 1 107 ? 4.779 1.243 -28.611 1.00 97.19 107 ALA A CA 1
ATOM 858 C C . ALA A 1 107 ? 3.289 1.608 -28.533 1.00 97.19 107 ALA A C 1
ATOM 860 O O . ALA A 1 107 ? 2.740 2.161 -29.483 1.00 97.19 107 ALA A O 1
ATOM 861 N N . GLU A 1 108 ? 2.657 1.306 -27.404 1.00 96.94 108 GLU A 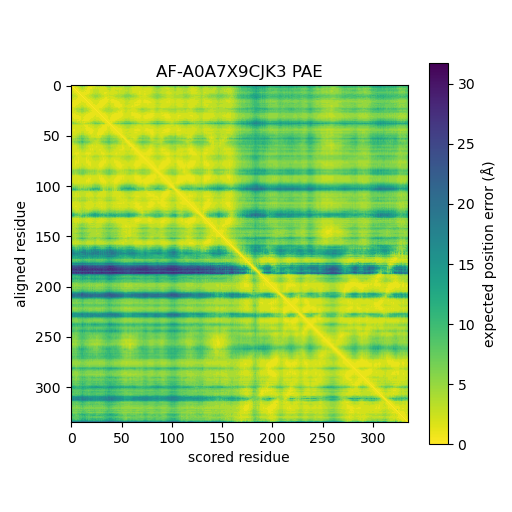N 1
ATOM 862 C CA . GLU A 1 108 ? 1.246 1.565 -27.114 1.00 96.94 108 GLU A CA 1
ATOM 863 C C . GLU A 1 108 ? 1.146 2.164 -25.707 1.00 96.94 108 GLU A C 1
ATOM 865 O O . GLU A 1 108 ? 1.558 1.536 -24.732 1.00 96.94 108 GLU A O 1
ATOM 870 N N . GLN A 1 109 ? 0.636 3.386 -25.583 1.00 96.56 109 GLN A N 1
ATOM 871 C CA . GLN A 1 109 ? 0.434 4.016 -24.279 1.00 96.56 109 GLN A CA 1
ATOM 872 C C . GLN A 1 109 ? -0.744 3.358 -23.540 1.00 96.56 109 GLN A C 1
ATOM 874 O O . GLN A 1 109 ? -1.751 3.013 -24.152 1.00 96.56 109 GLN A O 1
ATOM 879 N N . ILE A 1 110 ? -0.593 3.152 -22.232 1.00 95.62 110 ILE A N 1
ATOM 880 C CA . ILE A 1 110 ? -1.535 2.417 -21.373 1.00 95.62 110 ILE A CA 1
ATOM 881 C C . ILE A 1 110 ? -2.278 3.360 -20.423 1.00 95.62 110 ILE A C 1
ATOM 883 O O . ILE A 1 110 ? -3.465 3.170 -20.170 1.00 95.62 110 ILE A O 1
ATOM 887 N N . THR A 1 111 ? -1.593 4.375 -19.901 1.00 96.44 111 THR A N 1
ATOM 888 C CA . THR A 1 111 ? -2.168 5.389 -19.007 1.00 96.44 111 THR A CA 1
ATOM 889 C C . THR A 1 111 ? -2.040 6.771 -19.642 1.00 96.44 111 THR A C 1
ATOM 891 O O . THR A 1 111 ? -1.098 7.017 -20.391 1.00 96.44 111 THR A 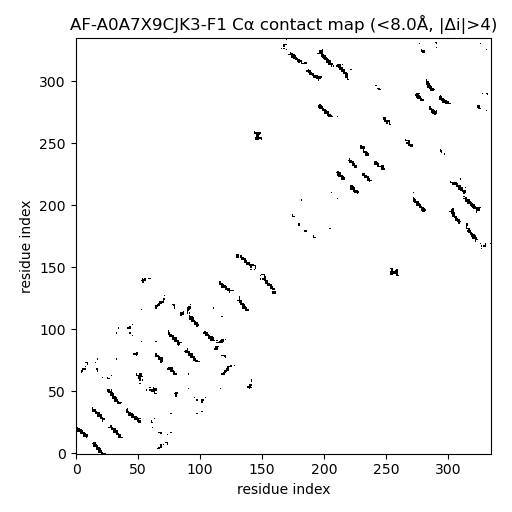O 1
ATOM 894 N N . PHE A 1 112 ? -3.006 7.658 -19.398 1.00 96.31 112 PHE A N 1
ATOM 895 C CA . PHE A 1 112 ? -3.131 8.949 -20.081 1.00 96.31 112 PHE A CA 1
ATOM 896 C C . PHE A 1 112 ? -3.647 10.013 -19.118 1.00 96.31 112 PHE A C 1
ATOM 898 O O . PHE A 1 112 ? -4.513 9.707 -18.297 1.00 96.31 112 PHE A O 1
ATOM 905 N N . ASP A 1 113 ? -3.188 11.256 -19.291 1.00 96.75 113 ASP A N 1
ATOM 906 C CA . ASP A 1 113 ? -3.638 12.425 -18.525 1.00 96.75 113 ASP A CA 1
ATOM 907 C C . ASP A 1 113 ? -3.676 12.170 -17.009 1.00 96.75 113 ASP A C 1
ATOM 909 O O . ASP A 1 113 ? -4.602 12.592 -16.312 1.00 96.75 113 ASP A O 1
ATOM 913 N N . SER A 1 114 ? -2.690 11.442 -16.488 1.00 96.31 114 SER A N 1
ATOM 914 C CA . SER A 1 114 ? -2.659 11.101 -15.073 1.00 96.31 114 SER A CA 1
ATOM 915 C C . SER A 1 114 ? -2.333 12.334 -14.229 1.00 96.31 114 SER A C 1
ATOM 917 O O . SER A 1 114 ? -1.481 13.137 -14.607 1.00 96.31 114 SER A O 1
ATOM 919 N N . PRO A 1 115 ? -2.956 12.487 -13.049 1.00 94.69 115 PRO A N 1
ATOM 920 C CA . PRO A 1 115 ? -2.686 13.624 -12.170 1.00 94.69 115 PRO A CA 1
ATOM 921 C C . PRO A 1 115 ? -1.311 13.540 -11.487 1.00 94.69 115 PRO A C 1
ATOM 923 O O . PRO A 1 115 ? -0.860 14.521 -10.907 1.00 94.69 115 PRO A O 1
ATOM 926 N N . ALA A 1 116 ? -0.670 12.368 -11.519 1.00 95.88 116 ALA A N 1
ATOM 927 C CA . ALA A 1 116 ? 0.638 12.102 -10.936 1.00 95.88 116 ALA A CA 1
ATOM 928 C C . ALA A 1 116 ? 1.353 10.980 -11.705 1.00 95.88 116 ALA A C 1
ATOM 930 O O . ALA A 1 116 ? 0.726 10.221 -12.450 1.00 95.88 116 ALA A O 1
ATOM 931 N N . ASN A 1 117 ? 2.659 10.854 -11.469 1.00 97.12 117 ASN A N 1
ATOM 932 C CA . ASN A 1 117 ? 3.529 9.877 -12.119 1.00 97.12 117 ASN A CA 1
ATOM 933 C C . ASN A 1 117 ? 3.055 8.432 -11.893 1.00 97.12 117 ASN A C 1
ATOM 935 O O . ASN A 1 117 ? 2.875 8.008 -10.752 1.00 97.12 117 ASN A O 1
ATOM 939 N N . ASN A 1 118 ? 2.935 7.658 -12.973 1.00 97.75 118 ASN A N 1
ATOM 940 C CA . ASN A 1 118 ? 2.774 6.206 -12.961 1.00 97.75 118 ASN A CA 1
ATOM 941 C C . ASN A 1 118 ? 4.140 5.545 -13.151 1.00 97.75 118 ASN A C 1
ATOM 943 O O . ASN A 1 118 ? 4.725 5.580 -14.236 1.00 97.75 118 ASN A O 1
ATOM 947 N N . ILE A 1 119 ? 4.662 4.939 -12.092 1.00 96.81 119 ILE A N 1
ATOM 948 C CA . ILE A 1 119 ? 6.042 4.459 -12.013 1.00 96.81 119 ILE A CA 1
ATOM 949 C C . ILE A 1 119 ? 6.104 3.009 -11.542 1.00 96.81 119 ILE A C 1
ATOM 951 O O . ILE A 1 119 ? 5.170 2.467 -10.955 1.00 96.81 119 ILE A O 1
ATOM 955 N N . ARG A 1 120 ? 7.269 2.404 -11.756 1.00 95.94 120 ARG A N 1
ATOM 956 C CA . ARG A 1 120 ? 7.667 1.075 -11.289 1.00 95.94 120 ARG A CA 1
ATOM 957 C C . ARG A 1 120 ? 6.595 0.028 -11.622 1.00 95.94 120 ARG A C 1
ATOM 959 O O . ARG A 1 120 ? 6.081 -0.618 -10.709 1.00 95.94 120 ARG A O 1
ATOM 966 N N . PRO A 1 121 ? 6.227 -0.120 -12.912 1.00 97.19 121 PRO A N 1
ATOM 967 C CA . PRO A 1 121 ? 5.293 -1.161 -13.306 1.00 97.19 121 PRO A CA 1
ATOM 968 C C . PRO A 1 121 ? 5.857 -2.531 -12.930 1.00 97.19 121 PRO A C 1
ATOM 970 O O . PRO A 1 121 ? 7.068 -2.744 -12.967 1.00 97.19 121 PRO A O 1
ATOM 973 N N . TYR A 1 122 ? 4.968 -3.456 -12.593 1.00 96.38 122 TYR A N 1
ATOM 974 C CA . TYR A 1 122 ? 5.291 -4.820 -12.215 1.00 96.38 122 TYR A CA 1
ATOM 975 C C . TYR A 1 122 ? 4.312 -5.797 -12.862 1.00 96.38 122 TYR A C 1
ATOM 977 O O . TYR A 1 122 ? 3.091 -5.655 -12.730 1.00 96.38 122 TYR A O 1
ATOM 985 N N . SER A 1 123 ? 4.853 -6.796 -13.564 1.00 95.19 123 SER A N 1
ATOM 986 C CA . SER A 1 123 ? 4.059 -7.866 -14.156 1.00 95.19 123 SER A CA 1
ATOM 987 C C . SER A 1 123 ? 3.899 -9.032 -13.177 1.00 95.19 123 SER A C 1
ATOM 989 O O . SER A 1 123 ? 4.879 -9.652 -12.759 1.00 95.19 123 SER A O 1
ATOM 991 N N . ILE A 1 124 ? 2.652 -9.346 -12.823 1.00 93.06 124 ILE A N 1
ATOM 992 C CA . ILE A 1 124 ? 2.306 -10.387 -11.850 1.00 93.06 124 ILE A CA 1
ATOM 993 C C . ILE A 1 124 ? 2.327 -11.759 -12.533 1.00 93.06 124 ILE A C 1
ATOM 995 O O . ILE A 1 124 ? 1.571 -12.018 -13.473 1.00 93.06 124 ILE A O 1
ATOM 999 N N . ALA A 1 125 ? 3.185 -12.654 -12.042 1.00 90.94 125 ALA A N 1
ATOM 1000 C CA . ALA A 1 125 ? 3.318 -14.009 -12.569 1.00 90.94 125 ALA A CA 1
ATOM 1001 C C . ALA A 1 125 ? 2.022 -14.824 -12.408 1.00 90.94 125 ALA A C 1
ATOM 1003 O O . ALA A 1 125 ? 1.319 -14.711 -11.408 1.00 90.94 125 ALA A O 1
ATOM 1004 N N . GLY A 1 126 ? 1.712 -15.661 -13.402 1.00 88.94 126 GLY A N 1
ATOM 1005 C CA . GLY A 1 126 ? 0.518 -16.516 -13.408 1.00 88.94 126 GLY A CA 1
ATOM 1006 C C . GLY A 1 126 ? -0.788 -15.807 -13.789 1.00 88.94 126 GLY A C 1
ATOM 1007 O O . GLY A 1 126 ? -1.767 -16.483 -14.102 1.00 88.94 126 GLY A O 1
ATOM 1008 N N . LEU A 1 127 ? -0.808 -14.471 -13.834 1.00 88.81 127 LEU A N 1
ATOM 1009 C CA . LEU A 1 127 ? -1.946 -13.694 -14.322 1.00 88.81 127 LEU A CA 1
ATOM 1010 C C . LEU A 1 127 ? -1.771 -13.326 -15.800 1.00 88.81 127 LEU A C 1
ATOM 1012 O O . LEU A 1 127 ? -0.654 -13.248 -16.313 1.00 88.81 127 LEU A O 1
ATOM 1016 N N . LYS A 1 128 ? -2.889 -13.087 -16.493 1.00 84.75 128 LYS A N 1
ATOM 1017 C CA . LYS A 1 128 ? -2.935 -12.667 -17.903 1.00 84.75 128 LYS A CA 1
ATOM 1018 C C . LYS A 1 128 ? -3.844 -11.450 -18.071 1.00 84.75 128 LYS A C 1
ATOM 1020 O O . LYS A 1 128 ? -4.738 -11.219 -17.258 1.00 84.75 128 LYS A O 1
ATOM 1025 N N . GLY A 1 129 ? -3.658 -10.718 -19.168 1.00 82.00 129 GLY A N 1
ATOM 1026 C CA . GLY A 1 129 ? -4.508 -9.581 -19.528 1.00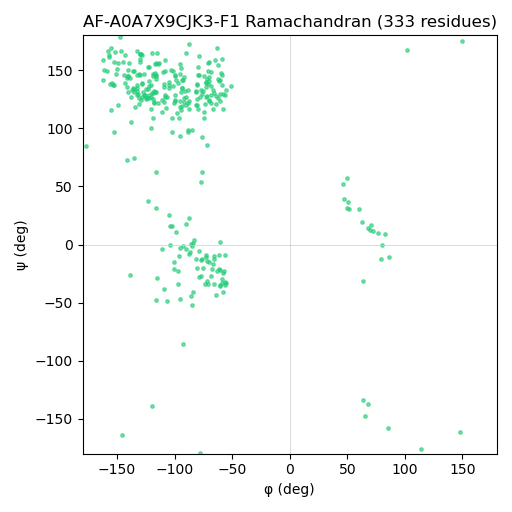 82.00 129 GLY A CA 1
ATOM 1027 C C . GLY A 1 129 ? -4.402 -8.421 -18.535 1.00 82.00 129 GLY A C 1
ATOM 1028 O O . GLY A 1 129 ? -3.351 -8.195 -17.948 1.00 82.00 129 GLY A O 1
ATOM 1029 N N . ALA A 1 130 ? -5.496 -7.687 -18.335 1.00 76.31 130 ALA A N 1
ATOM 1030 C CA . ALA A 1 130 ? -5.521 -6.492 -17.485 1.00 76.31 130 ALA A CA 1
ATOM 1031 C C . ALA A 1 130 ? -5.046 -6.750 -16.034 1.00 76.31 130 ALA A C 1
ATOM 1033 O O . ALA A 1 130 ? -4.363 -5.929 -15.419 1.00 76.31 130 ALA A O 1
ATOM 1034 N N . ALA A 1 131 ? -5.345 -7.933 -15.493 1.00 82.38 131 ALA A N 1
ATOM 1035 C CA . ALA A 1 131 ? -4.982 -8.298 -14.125 1.00 82.38 131 ALA A CA 1
ATOM 1036 C C . ALA A 1 131 ? -3.477 -8.517 -13.913 1.00 82.38 131 ALA A C 1
ATOM 1038 O O . ALA A 1 131 ? -3.029 -8.560 -12.772 1.00 82.38 131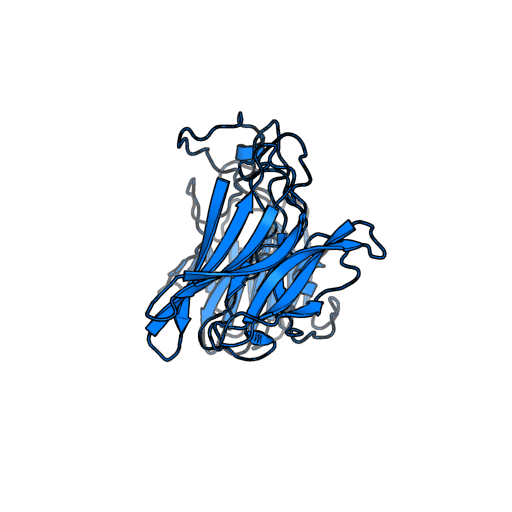 ALA A O 1
ATOM 1039 N N . SER A 1 132 ? -2.682 -8.664 -14.979 1.00 90.81 132 SER A N 1
ATOM 1040 C CA . SER A 1 132 ? -1.259 -8.991 -14.849 1.00 90.81 132 SER A CA 1
ATOM 1041 C C . SER A 1 132 ? -0.347 -7.785 -14.650 1.00 90.81 132 SER A C 1
ATOM 1043 O O . SER A 1 132 ? 0.863 -7.984 -14.593 1.00 90.81 132 SER A O 1
ATOM 1045 N N . LEU A 1 133 ? -0.873 -6.558 -14.594 1.00 94.56 133 LEU A N 1
ATOM 1046 C CA . LEU A 1 133 ? -0.070 -5.342 -14.453 1.00 94.56 133 LEU A CA 1
ATOM 1047 C C . LEU A 1 133 ? -0.521 -4.526 -13.239 1.00 94.56 133 LEU A C 1
ATOM 1049 O O . LEU A 1 133 ? -1.698 -4.170 -13.118 1.00 94.56 133 LEU A O 1
ATOM 1053 N N . ALA A 1 134 ? 0.440 -4.201 -12.379 1.00 95.94 134 ALA A N 1
ATOM 1054 C CA . ALA A 1 134 ? 0.288 -3.250 -11.286 1.00 95.94 134 ALA A CA 1
ATOM 1055 C C . ALA A 1 134 ? 1.429 -2.224 -11.308 1.00 95.94 134 ALA A C 1
ATOM 1057 O O . ALA A 1 134 ? 2.485 -2.487 -11.879 1.00 95.94 134 ALA A O 1
ATOM 1058 N N . TRP A 1 135 ? 1.228 -1.047 -10.725 1.00 97.00 135 TRP A N 1
ATOM 1059 C CA . TRP A 1 135 ? 2.244 0.010 -10.655 1.00 97.00 135 TRP A CA 1
ATOM 1060 C C . TRP A 1 135 ? 1.984 0.943 -9.474 1.00 97.00 135 TRP A C 1
ATOM 1062 O O . TRP A 1 135 ? 0.922 0.888 -8.859 1.00 97.00 135 TRP A O 1
ATOM 1072 N N . MET A 1 136 ? 2.945 1.808 -9.159 1.00 97.06 136 MET A N 1
ATOM 1073 C CA . MET A 1 136 ? 2.762 2.876 -8.178 1.00 97.06 136 MET A CA 1
ATOM 1074 C C . MET A 1 136 ? 2.324 4.161 -8.882 1.00 97.06 136 MET A C 1
ATOM 1076 O O . MET A 1 136 ? 2.925 4.544 -9.885 1.00 97.06 136 MET A O 1
ATOM 1080 N N . GLN A 1 137 ? 1.316 4.846 -8.345 1.00 96.94 137 GLN A N 1
ATOM 1081 C CA . GLN A 1 137 ? 0.941 6.196 -8.761 1.00 96.94 137 GLN A CA 1
ATOM 1082 C C . GLN A 1 137 ? 0.994 7.150 -7.572 1.00 96.94 137 GLN A C 1
ATOM 1084 O O . GLN A 1 137 ? 0.380 6.879 -6.540 1.00 96.94 137 GLN A O 1
ATOM 1089 N N . GLY A 1 138 ? 1.690 8.270 -7.728 1.00 95.75 138 GLY A N 1
ATOM 1090 C CA . GLY A 1 138 ? 1.772 9.317 -6.712 1.00 95.75 138 GLY A CA 1
ATOM 1091 C C . GLY A 1 138 ? 3.112 10.035 -6.737 1.00 95.75 138 GLY A C 1
ATOM 1092 O O . GLY A 1 138 ? 3.854 9.964 -7.721 1.00 95.75 138 GLY A O 1
ATOM 1093 N N . ASP A 1 139 ? 3.414 10.708 -5.633 1.00 93.94 139 ASP A N 1
ATOM 1094 C CA . ASP A 1 139 ? 4.641 11.480 -5.484 1.00 93.94 139 ASP A CA 1
ATOM 1095 C C . ASP A 1 139 ? 5.747 10.673 -4.800 1.00 93.94 139 ASP A C 1
ATOM 1097 O O . ASP A 1 139 ? 5.510 9.767 -3.997 1.00 93.94 139 ASP A O 1
ATOM 1101 N N . TYR A 1 140 ? 6.983 11.026 -5.128 1.00 93.25 140 TYR A N 1
ATOM 1102 C CA . TYR A 1 140 ? 8.199 10.455 -4.585 1.00 93.25 140 TYR A CA 1
ATOM 1103 C C . TYR A 1 140 ? 9.210 11.569 -4.313 1.00 93.25 140 TYR A C 1
ATOM 1105 O O . TYR A 1 140 ? 9.851 12.103 -5.226 1.00 93.25 140 TYR A O 1
ATOM 1113 N N . TYR A 1 141 ? 9.384 11.900 -3.038 1.00 93.31 141 TYR A N 1
ATOM 1114 C CA . TYR A 1 141 ? 10.280 12.970 -2.612 1.00 93.31 141 TYR A CA 1
ATOM 1115 C C . TYR A 1 141 ? 11.660 12.440 -2.219 1.00 93.31 141 TYR A C 1
ATOM 1117 O O . TYR A 1 141 ? 12.667 12.998 -2.656 1.00 93.31 141 TYR A O 1
ATOM 1125 N N . ASP A 1 142 ? 11.716 11.377 -1.416 1.00 91.69 142 ASP A N 1
ATOM 1126 C CA . ASP A 1 142 ? 12.945 10.699 -0.976 1.00 91.69 142 ASP A CA 1
ATOM 1127 C C . ASP A 1 142 ? 12.594 9.288 -0.475 1.00 91.69 142 ASP A C 1
ATOM 1129 O O . ASP A 1 142 ? 11.499 9.070 0.051 1.00 91.69 142 ASP A O 1
ATOM 1133 N N . TRP A 1 143 ? 13.515 8.326 -0.596 1.00 88.25 143 TRP A N 1
ATOM 1134 C CA . TRP A 1 143 ? 13.348 7.025 0.071 1.00 88.25 143 TRP A CA 1
ATOM 1135 C C . TRP A 1 143 ? 13.616 7.089 1.579 1.00 88.25 143 TRP A C 1
ATOM 1137 O O . TRP A 1 143 ? 13.184 6.193 2.305 1.00 88.25 143 TRP A O 1
ATOM 1147 N N . ILE A 1 144 ? 14.329 8.114 2.058 1.00 90.50 144 ILE A N 1
ATOM 1148 C CA . ILE A 1 144 ? 14.561 8.363 3.483 1.00 90.50 144 ILE A CA 1
ATOM 1149 C C . ILE A 1 144 ? 13.637 9.484 3.947 1.00 90.50 144 ILE A C 1
ATOM 1151 O O . ILE A 1 144 ? 13.869 10.652 3.645 1.00 90.50 144 ILE A O 1
ATOM 1155 N N . VAL A 1 145 ? 12.638 9.127 4.751 1.00 92.06 145 VAL A N 1
ATOM 1156 C CA . VAL A 1 145 ? 11.866 10.114 5.511 1.00 92.06 145 VAL A CA 1
ATOM 1157 C C . VAL A 1 145 ? 12.754 10.683 6.616 1.00 92.06 145 VAL A C 1
ATOM 1159 O O . VAL A 1 145 ? 13.293 9.930 7.431 1.00 92.06 145 VAL A O 1
ATOM 1162 N N . SER A 1 146 ? 12.906 12.005 6.637 1.00 94.00 146 SER A N 1
ATOM 1163 C CA . SER A 1 146 ? 13.715 12.730 7.622 1.00 94.00 146 SER A CA 1
ATOM 1164 C C . SER A 1 146 ? 13.128 14.109 7.919 1.00 94.00 146 SER A C 1
ATOM 1166 O O . SER A 1 146 ? 12.138 14.520 7.317 1.00 94.00 146 SER A O 1
ATOM 1168 N N . LYS A 1 147 ? 13.760 14.854 8.825 1.00 94.88 147 LYS A N 1
ATOM 1169 C CA . LYS A 1 147 ? 13.422 16.250 9.117 1.00 94.88 147 LYS A CA 1
ATOM 1170 C C . LYS A 1 147 ? 13.581 17.173 7.915 1.00 94.88 147 LYS A C 1
ATOM 1172 O O . LYS A 1 147 ? 12.809 18.112 7.754 1.00 94.88 147 LYS A O 1
ATOM 1177 N N . GLU A 1 148 ? 14.576 16.915 7.075 1.00 92.81 148 GLU A N 1
ATOM 1178 C CA . GLU A 1 148 ? 14.824 17.692 5.860 1.00 92.81 148 GLU A CA 1
ATOM 1179 C C . GLU A 1 148 ? 13.847 17.327 4.738 1.00 92.81 148 GLU A C 1
ATOM 1181 O O . GLU A 1 148 ? 13.616 18.147 3.851 1.00 92.81 148 GLU A 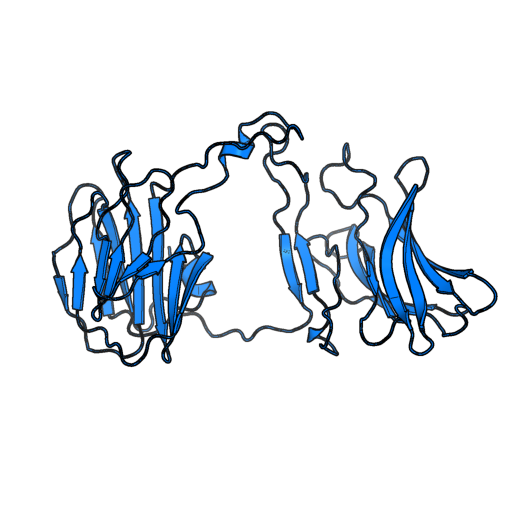O 1
ATOM 1186 N N . ARG A 1 149 ? 13.327 16.090 4.749 1.00 92.06 149 ARG A N 1
ATOM 1187 C CA . ARG A 1 149 ? 12.472 15.509 3.700 1.00 92.06 149 ARG A CA 1
ATOM 1188 C C . ARG A 1 149 ? 11.355 14.656 4.322 1.00 92.06 149 ARG A C 1
ATOM 1190 O O . ARG A 1 149 ? 11.426 13.422 4.301 1.00 92.06 149 ARG A O 1
ATOM 1197 N N . PRO A 1 150 ? 10.353 15.294 4.947 1.00 93.50 150 PRO A N 1
ATOM 1198 C CA . PRO A 1 150 ? 9.331 14.601 5.731 1.00 93.50 150 PRO A CA 1
ATOM 1199 C C . PRO A 1 150 ? 8.241 13.903 4.901 1.00 93.50 150 PRO A C 1
ATOM 1201 O O . PRO A 1 150 ? 7.468 13.121 5.458 1.00 93.50 150 PRO A O 1
ATOM 1204 N N . GLU A 1 151 ? 8.137 14.181 3.602 1.00 91.94 151 GLU A N 1
ATOM 1205 C CA . GLU A 1 151 ? 7.013 13.764 2.757 1.00 91.94 151 GLU A CA 1
ATOM 1206 C C . GLU A 1 151 ? 7.092 12.294 2.311 1.00 91.94 151 GLU A C 1
ATOM 1208 O O . GLU A 1 151 ? 6.059 11.657 2.107 1.00 91.94 151 GLU A O 1
ATOM 1213 N N . GLY A 1 152 ? 8.299 11.726 2.191 1.00 90.31 152 GLY A N 1
ATOM 1214 C CA . GLY A 1 152 ? 8.499 10.335 1.767 1.00 90.31 152 GLY A CA 1
ATOM 1215 C C . GLY A 1 152 ? 8.022 10.055 0.335 1.00 90.31 152 GLY A C 1
ATOM 1216 O O . GLY A 1 152 ? 8.343 10.799 -0.590 1.00 90.31 152 GLY A O 1
ATOM 1217 N N . PHE A 1 153 ? 7.281 8.960 0.136 1.00 89.50 153 PHE A N 1
ATOM 1218 C CA . PHE A 1 153 ? 6.750 8.545 -1.172 1.00 89.50 153 PHE A CA 1
ATOM 1219 C C . PHE A 1 153 ? 5.271 8.103 -1.079 1.00 89.50 153 PHE A C 1
ATOM 1221 O O . PHE A 1 153 ? 4.972 6.904 -1.093 1.00 89.50 153 PHE A O 1
ATOM 1228 N N . PRO A 1 154 ? 4.320 9.049 -0.940 1.00 90.88 154 PRO A N 1
ATOM 1229 C CA . PRO A 1 154 ? 2.892 8.756 -0.815 1.00 90.88 154 PRO A CA 1
ATOM 1230 C C . PRO A 1 154 ? 2.319 8.267 -2.153 1.00 90.88 154 PRO A C 1
ATOM 1232 O O . PRO A 1 154 ? 1.778 9.029 -2.952 1.00 90.88 154 PRO A O 1
ATOM 1235 N N . THR A 1 155 ? 2.445 6.966 -2.399 1.00 93.00 155 THR A N 1
ATOM 1236 C CA . THR A 1 155 ? 1.993 6.321 -3.634 1.00 93.00 155 THR A CA 1
ATOM 1237 C C . THR A 1 155 ? 0.890 5.308 -3.358 1.00 93.00 155 THR A C 1
ATOM 1239 O O . THR A 1 155 ? 0.870 4.637 -2.326 1.00 93.00 155 THR A O 1
ATOM 1242 N N . ALA A 1 156 ? -0.036 5.186 -4.303 1.00 92.50 156 ALA A N 1
ATOM 1243 C CA . ALA A 1 156 ? -1.036 4.130 -4.334 1.00 92.50 156 ALA A CA 1
ATOM 1244 C C . ALA A 1 156 ? -0.609 3.034 -5.314 1.00 92.50 156 ALA A C 1
ATOM 1246 O O . ALA A 1 156 ? -0.054 3.325 -6.375 1.00 92.50 156 ALA A O 1
ATOM 1247 N N . ILE A 1 157 ? -0.929 1.779 -5.001 1.00 93.69 157 ILE A N 1
ATOM 1248 C CA . ILE A 1 157 ? -0.838 0.698 -5.983 1.00 93.69 157 ILE A CA 1
ATOM 1249 C C . ILE A 1 157 ? -2.054 0.773 -6.904 1.00 93.69 157 ILE A C 1
ATOM 1251 O O . ILE A 1 157 ? -3.199 0.797 -6.454 1.00 93.69 157 ILE A O 1
ATOM 1255 N N . ARG A 1 158 ? -1.794 0.813 -8.204 1.00 93.50 158 ARG A N 1
ATOM 1256 C CA . ARG A 1 158 ? -2.788 0.825 -9.274 1.00 93.50 158 ARG A CA 1
ATOM 1257 C C . ARG A 1 158 ? -2.702 -0.463 -10.081 1.00 93.50 158 ARG A C 1
ATOM 1259 O O . ARG A 1 158 ? -1.660 -1.113 -10.120 1.00 93.50 158 ARG A O 1
ATOM 1266 N N . THR A 1 159 ? -3.797 -0.814 -10.741 1.00 91.94 159 THR A N 1
ATOM 1267 C CA . THR A 1 159 ? -3.882 -1.898 -11.724 1.00 91.94 159 THR A CA 1
ATOM 1268 C C . THR A 1 159 ? -4.822 -1.471 -12.850 1.00 91.94 159 THR A C 1
ATOM 1270 O O . THR A 1 159 ? -5.589 -0.524 -12.689 1.00 91.94 159 THR A O 1
ATOM 1273 N N . THR A 1 160 ? -4.767 -2.148 -14.000 1.00 85.31 160 THR A N 1
ATOM 1274 C CA . THR A 1 160 ? -5.700 -1.874 -15.110 1.00 85.31 160 THR A CA 1
ATOM 1275 C C . THR A 1 160 ? -7.077 -2.515 -14.904 1.00 85.31 160 THR A C 1
ATOM 1277 O O . THR A 1 160 ? -7.991 -2.280 -15.688 1.00 85.31 160 THR A O 1
ATOM 1280 N N . VAL A 1 161 ? -7.242 -3.320 -13.849 1.00 86.25 161 VAL A N 1
ATOM 1281 C CA . VAL A 1 161 ? -8.534 -3.895 -13.464 1.00 86.25 161 VAL A CA 1
ATOM 1282 C C . VAL A 1 161 ? -9.346 -2.869 -12.683 1.00 86.25 161 VAL A C 1
ATOM 1284 O O . VAL A 1 161 ? -8.906 -2.379 -11.645 1.00 86.25 161 VAL A O 1
ATOM 1287 N N . SER A 1 162 ? -10.565 -2.598 -13.142 1.00 81.38 162 SER A N 1
ATOM 1288 C CA . SER A 1 162 ? -11.565 -1.915 -12.326 1.00 81.38 162 SER A CA 1
ATOM 1289 C C . SER A 1 162 ? -11.956 -2.823 -11.167 1.00 81.38 162 SER A C 1
ATOM 1291 O O . SER A 1 162 ? -12.481 -3.920 -11.374 1.00 81.38 162 SER A O 1
ATOM 1293 N N . LEU A 1 163 ? -11.674 -2.378 -9.947 1.00 77.44 163 LEU A N 1
ATOM 1294 C CA . LEU A 1 163 ? -12.198 -3.040 -8.763 1.00 77.44 163 LEU A CA 1
ATOM 1295 C C . LEU A 1 163 ? -13.712 -2.781 -8.691 1.00 77.44 163 LEU A C 1
ATOM 1297 O O . LEU A 1 163 ? -14.149 -1.703 -9.097 1.00 77.44 163 LEU A O 1
ATOM 1301 N N . PRO A 1 164 ? -14.519 -3.749 -8.223 1.00 78.56 164 PRO A N 1
ATOM 1302 C CA . PRO A 1 164 ? -15.942 -3.522 -8.009 1.00 78.56 164 PRO A CA 1
ATOM 1303 C C . PRO A 1 164 ? -16.152 -2.334 -7.066 1.00 78.56 164 PRO A C 1
ATOM 1305 O O . PRO A 1 164 ? -15.559 -2.291 -5.989 1.00 78.56 164 PRO A O 1
ATOM 1308 N N . GLU A 1 165 ? -16.992 -1.389 -7.478 1.00 74.12 165 GLU A N 1
ATOM 1309 C CA . GLU A 1 165 ? -17.435 -0.273 -6.646 1.00 74.12 165 GLU A CA 1
ATOM 1310 C C . GLU A 1 165 ? -18.885 -0.518 -6.231 1.00 74.12 165 GLU A C 1
ATOM 1312 O O . GLU A 1 165 ? -19.754 -0.748 -7.075 1.00 74.12 165 GLU A O 1
ATOM 1317 N N . ASP A 1 166 ? -19.144 -0.451 -4.930 1.00 76.94 166 ASP A N 1
ATOM 1318 C CA . ASP A 1 166 ? -20.486 -0.529 -4.365 1.00 76.94 166 ASP A CA 1
ATOM 1319 C C . ASP A 1 166 ? -20.961 0.871 -3.955 1.00 76.94 166 ASP A C 1
ATOM 1321 O O . ASP A 1 166 ? -20.175 1.741 -3.575 1.00 76.94 166 ASP A O 1
ATOM 1325 N N . SER A 1 167 ? -22.275 1.106 -4.012 1.00 78.00 167 SER A N 1
ATOM 1326 C CA . SER A 1 167 ? -22.843 2.400 -3.624 1.00 78.00 167 SER A CA 1
ATOM 1327 C C . SER A 1 167 ? -22.609 2.684 -2.137 1.00 78.00 167 SER A C 1
ATOM 1329 O O . SER A 1 167 ? -23.020 1.884 -1.292 1.00 78.00 167 SER A O 1
ATOM 1331 N N . THR A 1 168 ? -22.049 3.848 -1.812 1.00 82.19 168 THR A N 1
ATOM 1332 C CA . THR A 1 168 ? -21.860 4.299 -0.427 1.00 82.19 168 THR A CA 1
ATOM 1333 C C . THR A 1 168 ? -23.151 4.883 0.166 1.00 82.19 168 THR A C 1
ATOM 1335 O O . THR A 1 168 ? -24.038 5.370 -0.543 1.00 82.19 168 THR A O 1
ATOM 1338 N N . GLY A 1 169 ? -23.299 4.811 1.489 1.00 84.50 169 GLY A N 1
ATOM 1339 C CA . GLY A 1 169 ? -24.436 5.368 2.216 1.00 84.50 169 GLY A CA 1
ATOM 1340 C C . GLY A 1 169 ? -24.307 5.200 3.728 1.00 84.50 169 GLY A C 1
ATOM 1341 O O . GLY A 1 169 ? -24.890 4.276 4.297 1.00 84.50 169 GLY A O 1
ATOM 1342 N N . LEU A 1 170 ? -23.605 6.130 4.380 1.00 83.38 170 LEU A N 1
ATOM 1343 C CA . LEU A 1 170 ? -23.323 6.104 5.824 1.00 83.38 170 LEU A CA 1
ATOM 1344 C C . LEU A 1 170 ? -24.569 6.139 6.720 1.00 83.38 170 LEU A C 1
ATOM 1346 O O . LEU A 1 170 ? -24.506 5.678 7.847 1.00 83.38 170 LEU A O 1
ATOM 1350 N N . GLU A 1 171 ? -25.714 6.597 6.218 1.00 83.81 171 GLU A N 1
ATOM 1351 C CA . GLU A 1 171 ? -26.980 6.597 6.970 1.00 83.81 171 GLU A CA 1
ATOM 1352 C C . GLU A 1 171 ? -27.677 5.220 6.970 1.00 83.81 171 GLU A C 1
ATOM 1354 O O . GLU A 1 171 ? -28.559 4.933 7.782 1.00 83.81 171 GLU A O 1
ATOM 1359 N N . LYS A 1 172 ? -27.332 4.340 6.019 1.00 90.06 172 LYS A N 1
ATOM 1360 C CA . LYS A 1 172 ? -28.034 3.064 5.833 1.00 90.06 172 LYS A CA 1
ATOM 1361 C C . LYS A 1 172 ? -27.623 2.062 6.903 1.00 90.06 172 LYS A C 1
ATOM 1363 O O . LYS A 1 172 ? -26.443 1.755 7.052 1.00 90.06 172 LYS A O 1
ATOM 1368 N N . GLY A 1 173 ? -28.615 1.461 7.555 1.00 90.94 173 GLY A N 1
ATOM 1369 C CA . GLY A 1 173 ? -28.404 0.358 8.491 1.00 90.94 173 GLY A CA 1
ATOM 1370 C C . GLY A 1 173 ? -27.875 0.772 9.864 1.00 90.94 173 GLY A C 1
ATOM 1371 O O . GLY A 1 173 ? -27.507 -0.100 10.645 1.00 90.94 173 GLY A O 1
ATOM 1372 N N . LEU A 1 174 ? -27.834 2.070 10.175 1.00 94.12 174 LEU A N 1
ATOM 1373 C CA . LEU A 1 174 ? -27.486 2.562 11.505 1.00 94.12 174 LEU A CA 1
ATOM 1374 C C . LEU A 1 174 ? -28.544 2.105 12.526 1.00 94.12 174 LEU A C 1
ATOM 1376 O O . LEU A 1 174 ? -29.729 2.400 12.380 1.00 94.12 174 LEU A O 1
ATOM 1380 N N . LEU A 1 175 ? -28.117 1.359 13.545 1.00 91.88 175 LEU A N 1
ATOM 1381 C CA . LEU A 1 175 ? -28.958 0.890 14.652 1.00 91.88 175 LEU A CA 1
ATOM 1382 C C . LEU A 1 175 ? -28.840 1.783 15.885 1.00 91.88 175 LEU A C 1
ATOM 1384 O O . LEU A 1 175 ? -29.796 1.914 16.645 1.00 91.88 175 LEU A O 1
ATOM 1388 N N . TYR A 1 176 ? -27.648 2.329 16.110 1.00 90.81 176 TYR A N 1
ATOM 1389 C CA . TYR A 1 176 ? -27.315 3.111 17.289 1.00 90.81 176 TYR A CA 1
ATOM 1390 C C . TYR A 1 176 ? -26.179 4.070 16.955 1.00 90.81 176 TYR A C 1
ATOM 1392 O O . TYR A 1 176 ? -25.224 3.681 16.284 1.00 90.81 176 TYR A O 1
ATOM 1400 N N . GLU A 1 177 ? -26.268 5.296 17.454 1.00 90.56 177 GLU A N 1
ATOM 1401 C CA . GLU A 1 177 ? -25.167 6.248 17.449 1.00 90.56 177 GLU A CA 1
ATOM 1402 C C . GLU A 1 177 ? -25.175 7.032 18.757 1.00 90.56 177 GLU A C 1
ATOM 1404 O O . GLU A 1 177 ? -26.225 7.486 19.219 1.00 90.56 177 GLU A O 1
ATOM 1409 N N . TYR A 1 178 ? -23.992 7.189 19.339 1.00 85.19 178 TYR A N 1
ATOM 1410 C CA . TYR A 1 178 ? -23.789 7.941 20.560 1.00 85.19 178 TYR A CA 1
ATOM 1411 C C . TYR A 1 178 ? -22.493 8.737 20.510 1.00 85.19 178 TYR A C 1
ATOM 1413 O O . TYR A 1 178 ? -21.482 8.266 19.984 1.00 85.19 178 TYR A O 1
ATOM 1421 N N . TYR A 1 179 ? -22.542 9.931 21.097 1.00 84.00 179 TYR A N 1
ATOM 1422 C CA . TYR A 1 179 ? -21.418 10.845 21.243 1.00 84.00 179 TYR A CA 1
ATOM 1423 C C . TYR A 1 179 ? -21.232 11.163 22.720 1.00 84.00 179 TYR A C 1
ATOM 1425 O O . TYR A 1 179 ? -22.199 11.476 23.421 1.00 84.00 179 TYR A O 1
ATOM 1433 N N . HIS A 1 180 ? -19.988 11.109 23.174 1.00 74.75 180 HIS A N 1
ATOM 1434 C CA . HIS A 1 180 ? -19.621 11.321 24.559 1.00 74.75 180 HIS A CA 1
ATOM 1435 C C . HIS A 1 180 ? -18.465 12.310 24.683 1.00 74.75 180 HIS A C 1
ATOM 1437 O O . HIS A 1 180 ? -17.569 12.356 23.840 1.00 74.75 180 HIS A O 1
ATOM 1443 N N . GLU A 1 181 ? -18.457 13.095 25.759 1.00 66.12 181 GLU A N 1
ATOM 1444 C CA . GLU A 1 181 ? -17.298 13.926 26.074 1.00 66.12 181 GLU A CA 1
ATOM 1445 C C . GLU A 1 181 ? -16.148 13.044 26.581 1.00 66.12 181 GLU A C 1
ATOM 1447 O O . GLU A 1 181 ? -16.352 12.132 27.381 1.00 66.12 181 GLU A O 1
ATOM 1452 N N . ALA A 1 182 ? -14.919 13.345 26.149 1.00 61.03 182 ALA A N 1
ATOM 1453 C CA . ALA A 1 182 ? -13.711 12.541 26.379 1.00 61.03 182 ALA A CA 1
ATOM 1454 C C . ALA A 1 182 ? -13.311 12.331 27.860 1.00 61.03 182 ALA A C 1
ATOM 1456 O O . ALA A 1 182 ? -12.266 11.751 28.144 1.00 61.03 182 ALA A O 1
ATOM 1457 N N . THR A 1 183 ? -14.088 12.841 28.813 1.00 57.97 183 THR A N 1
ATOM 1458 C CA . THR A 1 183 ? -13.825 12.782 30.258 1.00 57.97 183 THR A CA 1
ATOM 1459 C C . THR A 1 183 ? -14.792 11.889 31.025 1.00 57.97 183 THR A C 1
ATOM 1461 O O . THR A 1 183 ? -14.642 11.733 32.236 1.00 57.97 183 THR A O 1
ATOM 1464 N N . THR A 1 184 ? -15.800 11.331 30.364 1.00 56.59 184 THR A N 1
ATOM 1465 C CA . THR A 1 184 ? -16.836 10.515 31.003 1.00 56.59 184 THR A CA 1
ATOM 1466 C C . THR A 1 184 ? -16.849 9.132 30.328 1.00 56.59 184 THR A C 1
ATOM 1468 O O . THR A 1 184 ? -16.337 8.981 29.221 1.00 56.59 184 THR A O 1
ATOM 1471 N N . GLN A 1 185 ? -17.270 8.075 31.027 1.00 62.84 185 GLN A N 1
ATOM 1472 C CA . GLN A 1 185 ? -17.367 6.734 30.433 1.00 62.84 185 GLN A CA 1
ATOM 1473 C C . GLN A 1 185 ? -18.790 6.500 29.912 1.00 62.84 185 GLN A C 1
ATOM 1475 O O . GLN A 1 185 ? -19.759 6.942 30.530 1.00 62.84 185 GLN A O 1
ATOM 1480 N N . MET A 1 186 ? -18.896 5.828 28.763 1.00 68.56 186 MET A N 1
ATOM 1481 C CA . MET A 1 186 ? -20.172 5.462 28.140 1.00 68.56 186 MET A CA 1
ATOM 1482 C C . MET A 1 186 ? -20.951 4.464 29.020 1.00 68.56 186 MET A C 1
ATOM 1484 O O . MET A 1 186 ? -20.356 3.790 29.855 1.00 68.56 186 MET A O 1
ATOM 1488 N N . GLU A 1 187 ? -22.275 4.373 28.833 1.00 63.47 187 GLU A N 1
ATOM 1489 C CA . GLU A 1 187 ? -23.114 3.350 29.478 1.00 63.47 187 GLU A CA 1
ATOM 1490 C C . GLU A 1 187 ? -22.549 1.937 29.270 1.00 63.47 187 GLU A C 1
ATOM 1492 O O . GLU A 1 187 ? -22.181 1.571 28.151 1.00 63.47 187 GLU A O 1
ATOM 1497 N N . ASP A 1 188 ? -22.550 1.138 30.344 1.00 79.06 188 ASP A N 1
ATOM 1498 C CA . ASP A 1 188 ? -21.871 -0.160 30.385 1.00 79.06 188 ASP A CA 1
ATOM 1499 C C . ASP A 1 188 ? -22.364 -1.139 29.308 1.00 79.06 188 ASP A C 1
ATOM 1501 O O . ASP A 1 188 ? -21.589 -1.974 28.852 1.00 79.06 188 ASP A O 1
ATOM 1505 N N . SER A 1 189 ? -23.631 -1.058 28.871 1.00 87.62 189 SER A N 1
ATOM 1506 C CA . SER A 1 189 ? -24.171 -1.968 27.855 1.00 87.62 189 SER A CA 1
ATOM 1507 C C . SER A 1 189 ? -25.308 -1.387 27.012 1.00 87.62 189 SER A C 1
ATOM 1509 O O . SER A 1 189 ? -26.261 -0.806 27.530 1.00 87.62 189 SER A O 1
ATOM 1511 N N . ILE A 1 190 ? -25.254 -1.634 25.702 1.00 90.50 190 ILE A N 1
ATOM 1512 C CA . ILE A 1 190 ? -26.219 -1.191 24.691 1.00 90.50 190 ILE A CA 1
ATOM 1513 C C . ILE A 1 190 ? -26.783 -2.410 23.971 1.00 90.50 190 ILE A C 1
ATOM 1515 O O . ILE A 1 190 ? -26.050 -3.211 23.390 1.00 90.50 190 ILE A O 1
ATOM 1519 N N . ARG A 1 191 ? -28.111 -2.522 23.937 1.00 93.44 191 ARG A N 1
ATOM 1520 C CA . ARG A 1 191 ? -28.813 -3.582 23.202 1.00 93.44 191 ARG A CA 1
ATOM 1521 C C . ARG A 1 191 ? -29.264 -3.098 21.834 1.00 93.44 191 ARG A C 1
ATOM 1523 O O . ARG A 1 191 ? -29.809 -2.006 21.703 1.00 93.44 191 ARG A O 1
ATOM 1530 N N . VAL A 1 192 ? -29.108 -3.956 20.834 1.00 93.38 192 VAL A N 1
ATOM 1531 C CA . VAL A 1 192 ? -29.518 -3.699 19.449 1.00 93.38 192 VAL A CA 1
ATOM 1532 C C . VAL A 1 192 ? -30.343 -4.861 18.901 1.00 93.38 192 VAL A C 1
ATOM 1534 O O . VAL A 1 192 ? -30.357 -5.963 19.456 1.00 93.38 192 VAL A O 1
ATOM 1537 N N . ALA A 1 193 ? -31.051 -4.628 17.793 1.00 92.94 193 ALA A N 1
ATOM 1538 C CA . ALA A 1 193 ? -31.724 -5.706 17.076 1.00 92.94 193 ALA A CA 1
ATOM 1539 C C . ALA A 1 193 ? -30.703 -6.763 16.625 1.00 92.94 193 ALA A C 1
ATOM 1541 O O . ALA A 1 193 ? -29.623 -6.425 16.141 1.00 92.94 193 ALA A O 1
ATOM 1542 N N . ALA A 1 194 ? -31.053 -8.042 16.787 1.00 94.50 194 ALA A N 1
ATOM 1543 C CA . ALA A 1 194 ? -30.151 -9.138 16.462 1.00 94.50 194 ALA A CA 1
ATOM 1544 C C . ALA A 1 194 ? -29.769 -9.120 14.975 1.00 94.50 194 ALA A C 1
ATOM 1546 O O . ALA A 1 194 ? -30.653 -9.091 14.119 1.00 94.50 194 ALA A O 1
ATOM 1547 N N . THR A 1 195 ? -28.472 -9.195 14.674 1.00 96.19 195 THR A N 1
ATOM 1548 C CA . THR A 1 195 ? -27.971 -9.193 13.295 1.00 96.19 195 THR A CA 1
ATOM 1549 C C . THR A 1 195 ? -26.800 -10.160 13.097 1.00 96.19 195 THR A C 1
ATOM 1551 O O . THR A 1 195 ? -25.982 -10.366 13.995 1.00 96.19 195 THR A O 1
ATOM 1554 N N . GLU A 1 196 ? -26.747 -10.767 11.911 1.00 95.88 196 GLU A N 1
ATOM 1555 C CA . GLU A 1 196 ? -25.685 -11.673 11.437 1.00 95.88 196 GLU A CA 1
ATOM 1556 C C . GLU A 1 196 ? -24.631 -10.935 10.594 1.00 95.88 196 GLU A C 1
ATOM 1558 O O . GLU A 1 196 ? -23.641 -11.514 10.165 1.00 95.88 196 GLU A O 1
ATOM 1563 N N . THR A 1 197 ? -24.832 -9.640 10.352 1.00 96.75 197 THR A N 1
ATOM 1564 C CA . THR A 1 197 ? -23.894 -8.762 9.647 1.00 96.75 197 THR A CA 1
ATOM 1565 C C . THR A 1 197 ? -23.888 -7.416 10.351 1.00 96.75 197 THR A C 1
ATOM 1567 O O . THR A 1 197 ? -24.949 -6.875 10.671 1.00 96.75 197 THR A O 1
ATOM 1570 N N . PHE A 1 198 ? -22.712 -6.880 10.658 1.00 97.62 198 PHE A N 1
ATOM 1571 C CA . PHE A 1 198 ? -22.638 -5.648 11.435 1.00 97.62 198 PHE A CA 1
ATOM 1572 C C . PHE A 1 198 ? -21.337 -4.883 11.247 1.00 97.62 198 PHE A C 1
ATOM 1574 O O . PHE A 1 198 ? -20.327 -5.424 10.796 1.00 97.62 198 PHE A O 1
ATOM 1581 N N . THR A 1 199 ? -21.378 -3.616 11.654 1.00 98.00 199 THR A N 1
ATOM 1582 C CA . THR A 1 199 ? -20.196 -2.776 11.836 1.00 98.00 199 THR A CA 1
ATOM 1583 C C . THR A 1 199 ? -20.274 -2.056 13.172 1.00 98.00 199 THR A C 1
ATOM 1585 O O . THR A 1 199 ? -21.316 -1.497 13.505 1.00 98.00 199 THR A O 1
ATOM 1588 N 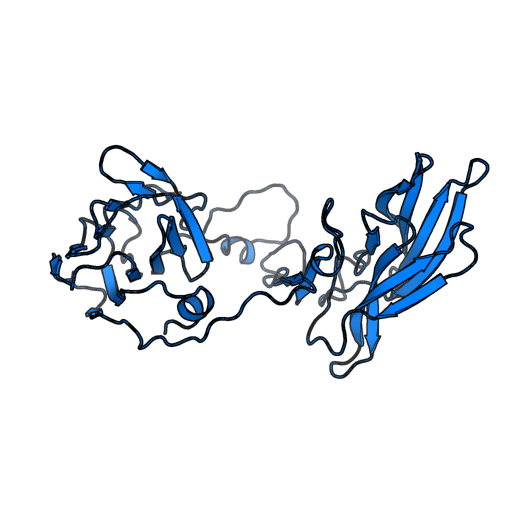N . LEU A 1 200 ? -19.172 -2.049 13.914 1.00 97.56 200 LEU A N 1
ATOM 1589 C CA . LEU A 1 200 ? -18.953 -1.206 15.084 1.00 97.56 200 LEU A CA 1
ATOM 1590 C C . LEU A 1 200 ? -17.930 -0.139 14.703 1.00 97.56 200 LEU A C 1
ATOM 1592 O O . LEU A 1 200 ? -16.872 -0.480 14.179 1.00 97.56 200 LEU A O 1
ATOM 1596 N N . VAL A 1 201 ? -18.233 1.128 14.958 1.00 97.06 201 VAL A N 1
ATOM 1597 C CA . VAL A 1 201 ? -17.313 2.256 14.768 1.00 97.06 201 VAL A CA 1
ATOM 1598 C C . VAL A 1 201 ? -17.078 2.896 16.123 1.00 97.06 201 VAL A C 1
ATOM 1600 O O . VAL A 1 201 ? -18.038 3.315 16.764 1.00 97.06 201 VAL A O 1
ATOM 1603 N N . LEU A 1 202 ? -15.820 2.966 16.545 1.00 95.31 202 LEU A N 1
ATOM 1604 C CA . LEU A 1 202 ? -15.402 3.534 17.815 1.00 95.31 202 LEU A CA 1
ATOM 1605 C C . LEU A 1 202 ? -14.364 4.624 17.579 1.00 95.31 202 LEU A C 1
ATOM 1607 O O . LEU A 1 202 ? -13.311 4.342 17.006 1.00 95.31 202 LEU A O 1
ATOM 1611 N N . ASP A 1 203 ? -14.614 5.821 18.099 1.00 94.38 203 ASP A N 1
ATOM 1612 C CA . ASP A 1 203 ? -13.568 6.834 18.245 1.00 94.38 203 ASP A CA 1
ATOM 1613 C C . ASP A 1 203 ? -12.997 6.737 19.650 1.00 94.38 203 ASP A C 1
ATOM 1615 O O . ASP A 1 203 ? -13.707 6.923 20.639 1.00 94.38 203 ASP A O 1
ATOM 1619 N N . LEU A 1 204 ? -11.718 6.383 19.735 1.00 92.31 204 LEU A N 1
ATOM 1620 C CA . LEU A 1 204 ? -11.042 6.082 20.987 1.00 92.31 204 LEU A CA 1
ATOM 1621 C C . LEU A 1 204 ? -10.043 7.180 21.319 1.00 92.31 204 LEU A C 1
ATOM 1623 O O . LEU A 1 204 ? -9.274 7.609 20.456 1.00 92.31 204 LEU A O 1
ATOM 1627 N N . SER A 1 205 ? -9.994 7.573 22.590 1.00 91.12 205 SER A N 1
ATOM 1628 C CA . SER A 1 205 ? -8.933 8.420 23.123 1.00 91.12 205 SER A CA 1
ATOM 1629 C C . SER A 1 205 ? -8.360 7.893 24.434 1.00 91.12 205 SER A C 1
ATOM 1631 O O . SER A 1 205 ? -9.049 7.298 25.254 1.00 91.12 205 SER A O 1
ATOM 1633 N N . PHE A 1 206 ? -7.061 8.097 24.637 1.00 88.12 206 PHE A N 1
ATOM 1634 C CA . PHE A 1 206 ? -6.332 7.684 25.833 1.00 88.12 206 PHE A CA 1
ATOM 1635 C C . PHE A 1 206 ? -5.722 8.930 26.491 1.00 88.12 206 PHE A C 1
ATOM 1637 O O . PHE A 1 206 ? -4.691 9.428 26.027 1.00 88.12 206 PHE A O 1
ATOM 1644 N N . PRO A 1 207 ? -6.351 9.464 27.559 1.00 79.44 207 PRO A N 1
ATOM 1645 C CA . PRO A 1 207 ? -5.921 10.709 28.206 1.00 79.44 207 PRO A CA 1
ATOM 1646 C C . PRO A 1 207 ? -4.564 10.609 28.917 1.00 79.44 207 PRO A C 1
ATOM 1648 O O . PRO A 1 207 ? -3.921 11.624 29.178 1.00 79.44 207 PRO A O 1
ATOM 1651 N N . SER A 1 208 ? -4.132 9.390 29.251 1.00 78.50 208 SER A N 1
ATOM 1652 C CA . SER A 1 208 ? -2.864 9.109 29.930 1.00 78.50 208 SER A CA 1
ATOM 1653 C C . SER A 1 208 ? -1.913 8.310 29.038 1.00 78.50 208 SER A C 1
ATOM 1655 O O . SER A 1 208 ? -2.334 7.685 28.067 1.00 78.50 208 SER A O 1
ATOM 1657 N N . ASP A 1 209 ? -0.633 8.260 29.409 1.00 71.94 209 ASP A N 1
ATOM 1658 C CA . ASP A 1 209 ? 0.385 7.471 28.695 1.00 71.94 209 ASP A CA 1
ATOM 1659 C C . ASP A 1 209 ? 0.155 5.950 28.781 1.00 71.94 209 ASP A C 1
ATOM 1661 O O . ASP A 1 209 ? 0.791 5.178 28.060 1.00 71.94 209 ASP A O 1
ATOM 1665 N N . SER A 1 210 ? -0.740 5.508 29.670 1.00 72.94 210 SER A N 1
ATOM 1666 C CA . SER A 1 210 ? -1.123 4.109 29.803 1.00 72.94 210 SER A CA 1
ATOM 1667 C C . SER A 1 210 ? -2.291 3.808 28.865 1.00 72.94 210 SER A C 1
ATOM 1669 O O . SER A 1 210 ? -3.451 4.036 29.203 1.00 72.94 210 SER A O 1
ATOM 1671 N N . THR A 1 211 ? -1.966 3.270 27.693 1.00 76.56 211 THR A N 1
ATOM 1672 C CA . THR A 1 211 ? -2.917 2.700 26.736 1.00 76.56 211 THR A CA 1
ATOM 1673 C C . THR A 1 211 ? -3.133 1.222 27.058 1.00 76.56 211 THR A C 1
ATOM 1675 O O . THR A 1 211 ? -2.173 0.496 27.316 1.00 76.56 211 THR A O 1
ATOM 1678 N N . GLY A 1 212 ? -4.387 0.772 27.098 1.00 87.31 212 GLY A N 1
ATOM 1679 C CA . GLY A 1 212 ? -4.700 -0.643 27.287 1.00 87.31 212 GLY A CA 1
ATOM 1680 C C . GLY A 1 212 ? -6.008 -0.935 28.016 1.00 87.31 212 GLY A C 1
ATOM 1681 O O . GLY A 1 212 ? -6.687 -0.027 28.506 1.00 87.31 212 GLY A O 1
ATOM 1682 N N . GLY A 1 213 ? -6.315 -2.228 28.086 1.00 92.06 213 GLY A N 1
ATOM 1683 C CA . GLY A 1 213 ? -7.498 -2.806 28.713 1.00 92.06 213 GLY A CA 1
ATOM 1684 C C . GLY A 1 213 ? -8.445 -3.468 27.715 1.00 92.06 213 GLY A C 1
ATOM 1685 O O . GLY A 1 213 ? -8.156 -3.564 26.516 1.00 92.06 213 GLY A O 1
ATOM 1686 N N . GLU A 1 214 ? -9.577 -3.930 28.234 1.00 94.25 214 GLU A N 1
ATOM 1687 C CA . GLU A 1 214 ? -10.684 -4.433 27.425 1.00 94.25 214 GLU A CA 1
ATOM 1688 C C . GLU A 1 214 ? -11.468 -3.238 26.893 1.00 94.25 214 GLU A C 1
ATOM 1690 O O . GLU A 1 214 ? -12.002 -2.452 27.665 1.00 94.25 214 GLU A O 1
ATOM 1695 N N . ILE A 1 215 ? -11.500 -3.052 25.578 1.00 94.06 215 ILE A N 1
ATOM 1696 C CA . ILE A 1 215 ? -12.095 -1.850 24.984 1.00 94.06 215 ILE A CA 1
ATOM 1697 C C . ILE A 1 215 ? -13.601 -2.027 24.831 1.00 94.06 215 ILE A C 1
ATOM 1699 O O . ILE A 1 215 ? -14.388 -1.188 25.262 1.00 94.06 215 ILE A O 1
ATOM 1703 N N . ILE A 1 216 ? -14.002 -3.131 24.207 1.00 94.88 216 ILE A N 1
ATOM 1704 C CA . ILE A 1 216 ? -15.393 -3.402 23.856 1.00 94.88 216 ILE A CA 1
ATOM 1705 C C . ILE A 1 216 ? -15.623 -4.909 23.785 1.00 94.88 216 ILE A C 1
ATOM 1707 O O . ILE A 1 216 ? -14.803 -5.646 23.230 1.00 94.88 216 ILE A O 1
ATOM 1711 N N . GLN A 1 217 ? -16.752 -5.344 24.332 1.00 96.38 217 GLN A N 1
ATOM 1712 C CA . GLN A 1 217 ? -17.263 -6.702 24.245 1.00 96.38 217 GLN A CA 1
ATOM 1713 C C . GLN A 1 217 ? -18.497 -6.723 23.338 1.00 96.38 217 GLN A C 1
ATOM 1715 O O . GLN A 1 217 ? -19.362 -5.849 23.419 1.00 96.38 217 GLN A O 1
ATOM 1720 N N . PHE A 1 218 ? -18.575 -7.697 22.438 1.00 96.75 218 PHE A N 1
ATOM 1721 C CA . PHE A 1 218 ? -19.654 -7.815 21.458 1.00 96.75 218 PHE A CA 1
ATOM 1722 C C . PHE A 1 218 ? -19.704 -9.233 20.891 1.00 96.75 218 PHE A C 1
ATOM 1724 O O . PHE A 1 218 ? -18.672 -9.838 20.631 1.00 96.75 218 PHE A O 1
ATOM 1731 N N . ALA A 1 219 ? -20.902 -9.774 20.659 1.00 96.31 219 ALA A N 1
ATOM 1732 C CA . ALA A 1 219 ? -21.091 -11.061 19.971 1.00 96.31 219 ALA A CA 1
ATOM 1733 C C . ALA A 1 219 ? -20.233 -12.241 20.509 1.00 96.31 219 ALA A C 1
ATOM 1735 O O . ALA A 1 219 ? -19.875 -13.138 19.748 1.00 96.31 219 ALA A O 1
ATOM 1736 N N . GLY A 1 220 ? -19.918 -12.251 21.813 1.00 95.12 220 GLY A N 1
ATOM 1737 C CA . GLY A 1 220 ? -19.064 -13.266 22.451 1.00 95.12 220 GLY A CA 1
ATOM 1738 C C . GLY A 1 220 ? -17.554 -13.029 22.315 1.00 95.12 220 GLY A C 1
ATOM 1739 O O . GLY A 1 220 ? -16.776 -13.908 22.670 1.00 95.12 220 GLY A O 1
ATOM 1740 N N . LEU A 1 221 ? -17.144 -11.867 21.807 1.00 97.44 221 LEU A N 1
ATOM 1741 C CA . LEU A 1 221 ? -15.758 -11.444 21.653 1.00 97.44 221 LEU A CA 1
ATOM 1742 C C . LEU A 1 221 ? -15.447 -10.224 22.517 1.00 97.44 221 LEU A C 1
ATOM 1744 O O . LEU A 1 221 ? -16.324 -9.401 22.771 1.00 97.44 221 LEU A O 1
ATOM 1748 N N . THR A 1 222 ? -14.168 -10.057 22.837 1.00 97.56 222 THR A N 1
ATOM 1749 C CA . THR A 1 222 ? -13.605 -8.856 23.456 1.00 97.56 222 THR A CA 1
ATOM 1750 C C . THR A 1 222 ? -12.445 -8.339 22.616 1.00 97.56 222 THR A C 1
ATOM 1752 O O . THR A 1 222 ? -11.527 -9.099 22.304 1.00 97.56 222 THR A O 1
ATOM 1755 N N . TYR A 1 223 ? -12.457 -7.051 22.264 1.00 97.19 223 TYR A N 1
ATOM 1756 C CA . TYR A 1 223 ? -11.295 -6.371 21.683 1.00 97.19 223 TYR A CA 1
ATOM 1757 C C . TYR A 1 223 ? -10.419 -5.811 22.803 1.00 97.19 223 TYR A C 1
ATOM 1759 O O . TYR A 1 223 ? -10.877 -5.005 23.616 1.00 97.19 223 TYR A O 1
ATOM 1767 N N . VAL A 1 224 ? -9.155 -6.222 22.841 1.00 96.12 224 VAL A N 1
ATOM 1768 C CA . VAL A 1 224 ? -8.215 -5.916 23.920 1.00 96.12 224 VAL A CA 1
ATOM 1769 C C . VAL A 1 224 ? -6.992 -5.197 23.370 1.00 96.12 224 VAL A C 1
ATOM 1771 O O . VAL A 1 224 ? -6.403 -5.603 22.367 1.00 96.12 224 VAL A O 1
ATOM 1774 N N . ILE A 1 225 ? -6.563 -4.154 24.078 1.00 94.50 225 ILE A N 1
ATOM 1775 C CA . ILE A 1 225 ? -5.264 -3.514 23.868 1.00 94.50 225 ILE A CA 1
ATOM 1776 C C . ILE A 1 225 ? -4.369 -3.887 25.061 1.00 94.50 225 ILE A C 1
ATOM 1778 O O . ILE A 1 225 ? -4.696 -3.538 26.196 1.00 94.50 225 ILE A O 1
ATOM 1782 N N . PRO A 1 226 ? -3.246 -4.598 24.857 1.00 91.62 226 PRO A N 1
ATOM 1783 C CA . PRO A 1 226 ? -2.312 -4.895 25.941 1.00 91.62 226 PRO A CA 1
ATOM 1784 C C . PRO A 1 226 ? -1.765 -3.631 26.618 1.00 91.62 226 PRO A C 1
ATOM 1786 O O . PRO A 1 226 ? -1.507 -2.633 25.942 1.00 91.62 226 PRO A O 1
ATOM 1789 N N . TYR A 1 227 ? -1.512 -3.697 27.930 1.00 86.44 227 TYR A N 1
ATOM 1790 C CA . TYR A 1 227 ? -0.808 -2.657 28.699 1.00 86.44 227 TYR A CA 1
ATOM 1791 C C . TYR A 1 227 ? 0.714 -2.706 28.468 1.00 86.44 227 TYR A C 1
ATOM 1793 O O . TYR A 1 227 ? 1.500 -2.818 29.409 1.00 86.44 227 TYR A O 1
ATOM 1801 N N . GLU A 1 228 ? 1.139 -2.660 27.210 1.00 81.62 228 GLU A N 1
ATOM 1802 C CA . GLU A 1 228 ? 2.539 -2.776 26.799 1.00 81.62 228 GLU A CA 1
ATOM 1803 C C . GLU A 1 228 ? 3.000 -1.517 26.050 1.00 81.62 228 GLU A C 1
ATOM 1805 O O . GLU A 1 228 ? 2.212 -0.667 25.642 1.00 81.62 228 GLU A O 1
ATOM 1810 N N . GLU A 1 229 ? 4.313 -1.341 25.894 1.00 73.62 229 GLU A N 1
ATOM 1811 C CA . GLU A 1 229 ? 4.848 -0.190 25.159 1.00 73.62 229 GLU A CA 1
ATOM 1812 C C . GLU A 1 229 ? 4.647 -0.325 23.642 1.00 73.62 229 GLU A C 1
ATOM 1814 O O . GLU A 1 229 ? 4.397 0.668 22.961 1.00 73.62 229 GLU A O 1
ATOM 1819 N N . MET A 1 230 ? 4.709 -1.561 23.140 1.00 79.94 230 MET A N 1
ATOM 1820 C CA . MET A 1 230 ? 4.526 -1.938 21.738 1.00 79.94 230 MET A CA 1
ATOM 1821 C C . MET A 1 230 ? 3.286 -2.826 21.595 1.00 79.94 230 MET A C 1
ATOM 1823 O O . MET A 1 230 ? 3.375 -3.999 21.235 1.00 79.94 230 MET A O 1
ATOM 1827 N N . SER A 1 231 ? 2.123 -2.273 21.929 1.00 84.94 231 SER A N 1
ATOM 1828 C CA . SER A 1 231 ? 0.876 -3.033 21.954 1.00 84.94 231 SER A CA 1
ATOM 1829 C C . SER A 1 231 ? 0.429 -3.444 20.553 1.00 84.94 231 SER A C 1
ATOM 1831 O O . SER A 1 231 ? 0.170 -2.596 19.699 1.00 84.94 231 SER A O 1
ATOM 1833 N N . MET A 1 232 ? 0.276 -4.752 20.354 1.00 92.44 232 MET A N 1
ATOM 1834 C CA . MET A 1 232 ? -0.511 -5.327 19.264 1.00 92.44 232 MET A CA 1
ATOM 1835 C C . MET A 1 232 ? -1.891 -5.676 19.823 1.00 92.44 232 MET A C 1
ATOM 1837 O O . MET A 1 232 ? -1.977 -6.556 20.689 1.00 92.44 232 MET A O 1
ATOM 1841 N N . PRO A 1 233 ? -2.963 -4.992 19.390 1.00 94.69 233 PRO A N 1
ATOM 1842 C CA . PRO A 1 233 ? -4.311 -5.334 19.812 1.00 94.69 233 PRO A CA 1
ATOM 1843 C C . PRO A 1 233 ? -4.671 -6.772 19.438 1.00 94.69 233 PRO A C 1
ATOM 1845 O O . PRO A 1 233 ? -4.058 -7.380 18.556 1.00 94.69 233 PRO A O 1
ATOM 1848 N N . TYR A 1 234 ? -5.664 -7.336 20.112 1.00 96.38 234 TYR A N 1
ATOM 1849 C CA . TYR A 1 234 ? -6.183 -8.649 19.761 1.00 96.38 234 TYR A CA 1
ATOM 1850 C C . TYR A 1 234 ? -7.664 -8.774 20.097 1.00 96.38 234 TYR A C 1
ATOM 1852 O O . TYR A 1 234 ? -8.180 -8.086 20.975 1.00 96.38 234 TYR A O 1
ATOM 1860 N N . LEU A 1 235 ? -8.338 -9.686 19.406 1.00 97.25 235 LEU A N 1
ATOM 1861 C CA . LEU A 1 235 ? -9.679 -10.142 19.754 1.00 97.25 235 LEU A CA 1
ATOM 1862 C C . LEU A 1 235 ? -9.589 -11.475 20.494 1.00 97.25 235 LEU A C 1
ATOM 1864 O O . LEU A 1 235 ? -8.720 -12.293 20.185 1.00 97.25 235 LEU A O 1
ATOM 1868 N N . THR A 1 236 ? -10.486 -11.715 21.443 1.00 96.50 236 THR A N 1
ATOM 1869 C CA . THR A 1 236 ? -10.573 -12.993 22.158 1.00 96.50 236 THR A CA 1
ATOM 1870 C C . THR A 1 236 ? -12.014 -13.408 22.407 1.00 96.50 236 THR A C 1
ATOM 1872 O O . THR A 1 236 ? -12.861 -12.557 22.649 1.00 96.50 236 THR A O 1
ATOM 1875 N N . ASP A 1 237 ? -12.282 -14.711 22.355 1.00 94.44 237 ASP A N 1
ATOM 1876 C CA . ASP A 1 237 ? -13.526 -15.348 22.820 1.00 94.44 237 ASP A CA 1
ATOM 1877 C C . ASP A 1 237 ? -13.369 -15.958 24.235 1.00 94.44 237 ASP A C 1
ATOM 1879 O O . ASP A 1 237 ? -14.203 -16.739 24.692 1.00 94.44 237 ASP A O 1
ATOM 1883 N N . GLY A 1 238 ? -12.259 -15.645 24.919 1.00 93.00 238 GLY A N 1
ATOM 1884 C CA . GLY A 1 238 ? -11.857 -16.226 26.203 1.00 93.00 238 GLY A CA 1
ATOM 1885 C C . GLY A 1 238 ? -11.053 -17.529 26.093 1.00 93.00 238 GLY A C 1
ATOM 1886 O O . GLY A 1 238 ? -10.473 -17.966 27.086 1.00 93.00 238 GLY A O 1
ATOM 1887 N N . ILE A 1 239 ? -10.979 -18.140 24.907 1.00 92.56 239 ILE A N 1
ATOM 1888 C CA . ILE A 1 239 ? -10.230 -19.380 24.643 1.00 92.56 239 ILE A CA 1
ATOM 1889 C C . ILE A 1 239 ? -9.089 -19.110 23.655 1.00 92.56 239 ILE A C 1
ATOM 1891 O O . ILE A 1 239 ? -7.944 -19.505 23.880 1.00 92.56 239 ILE A O 1
ATOM 1895 N N . SER A 1 240 ? -9.406 -18.426 22.562 1.00 94.06 240 SER A N 1
ATOM 1896 C CA . SER A 1 240 ? -8.525 -18.110 21.445 1.00 94.06 240 SER A CA 1
ATOM 1897 C C . SER A 1 240 ? -8.163 -16.628 21.449 1.00 94.06 240 SER A C 1
ATOM 1899 O O . SER A 1 240 ? -8.959 -15.783 21.850 1.00 94.06 240 SER A O 1
ATOM 1901 N N . ASN A 1 241 ? -6.965 -16.303 20.956 1.00 94.94 241 ASN A N 1
ATOM 1902 C CA . ASN A 1 241 ? -6.511 -14.925 20.768 1.00 94.94 241 ASN A CA 1
ATOM 1903 C C . ASN A 1 241 ? -6.174 -14.681 19.297 1.00 94.94 241 ASN A C 1
ATOM 1905 O O . ASN A 1 241 ? -5.223 -15.258 18.764 1.00 94.94 241 ASN A O 1
ATOM 1909 N N . PHE A 1 242 ? -6.913 -13.779 18.663 1.00 94.56 242 PHE A N 1
ATOM 1910 C CA . PHE A 1 242 ? -6.699 -13.323 17.295 1.00 94.56 242 PHE A CA 1
ATOM 1911 C C . PHE A 1 242 ? -5.873 -12.038 17.347 1.00 94.56 242 PHE A C 1
ATOM 1913 O O . PHE A 1 242 ? -6.413 -10.954 17.563 1.00 94.56 242 PHE A O 1
ATOM 1920 N N . LYS A 1 243 ? -4.547 -12.165 17.232 1.00 93.38 243 LYS A N 1
ATOM 1921 C CA . LYS A 1 243 ? -3.605 -11.041 17.372 1.00 93.38 243 LYS A CA 1
ATOM 1922 C C . LYS A 1 243 ? -3.533 -10.179 16.118 1.00 93.38 243 LYS A C 1
ATOM 1924 O O . LYS A 1 243 ? -3.648 -10.691 15.005 1.00 93.38 243 LYS A O 1
ATOM 1929 N N . SER A 1 244 ? -3.337 -8.879 16.307 1.00 94.12 244 SER A N 1
ATOM 1930 C CA . SER A 1 244 ? -3.028 -7.953 15.225 1.00 94.12 244 SER A CA 1
ATOM 1931 C C . SER A 1 244 ? -1.636 -8.226 14.658 1.00 94.12 244 SER A C 1
ATOM 1933 O O . SER A 1 244 ? -0.736 -8.679 15.369 1.00 94.12 244 SER A O 1
ATOM 1935 N N . SER A 1 245 ? -1.473 -7.968 13.360 1.00 88.44 245 SER A N 1
ATOM 1936 C CA . SER A 1 245 ? -0.171 -7.949 12.690 1.00 88.44 245 SER A CA 1
ATOM 1937 C C . SER A 1 245 ? 0.533 -6.594 12.783 1.00 88.44 245 SER A C 1
ATOM 1939 O O . SER A 1 245 ? 1.677 -6.486 12.342 1.00 88.44 245 SER A O 1
ATOM 1941 N N . ASN A 1 246 ? -0.126 -5.568 13.327 1.00 91.00 246 ASN A N 1
ATOM 1942 C CA . ASN A 1 246 ? 0.390 -4.209 13.396 1.00 91.00 246 ASN A CA 1
ATOM 1943 C C . ASN A 1 246 ? 0.522 -3.737 14.846 1.00 91.00 246 ASN A C 1
ATOM 1945 O O . ASN A 1 246 ? -0.289 -4.037 15.723 1.00 91.00 246 ASN A O 1
ATOM 1949 N N . LEU A 1 247 ? 1.559 -2.940 15.088 1.00 91.25 247 LEU A N 1
ATOM 1950 C CA . LEU A 1 247 ? 1.655 -2.158 16.311 1.00 91.25 247 LEU A CA 1
ATOM 1951 C C . LEU A 1 247 ? 0.602 -1.050 16.279 1.00 91.25 247 LEU A C 1
ATOM 1953 O O . LEU A 1 247 ? 0.430 -0.389 15.255 1.00 91.25 247 LEU A O 1
ATOM 1957 N N . LEU A 1 248 ? -0.032 -0.781 17.419 1.00 91.44 248 LEU A N 1
ATOM 1958 C CA . LEU A 1 248 ? -0.914 0.374 17.594 1.00 91.44 248 LEU A CA 1
ATOM 1959 C C . LEU A 1 248 ? -0.090 1.669 17.761 1.00 91.44 248 LEU A C 1
ATOM 1961 O O . LEU A 1 248 ? -0.077 2.313 18.813 1.00 91.44 248 LEU A O 1
ATOM 1965 N N . ALA A 1 249 ? 0.674 2.013 16.727 1.00 90.19 249 ALA A N 1
ATOM 1966 C CA . ALA A 1 249 ? 1.624 3.118 16.709 1.00 90.19 249 ALA A CA 1
ATOM 1967 C C . ALA A 1 249 ? 1.912 3.582 15.269 1.00 90.19 249 ALA A C 1
ATOM 1969 O O . ALA A 1 249 ? 1.604 2.886 14.304 1.00 90.19 249 ALA A O 1
ATOM 1970 N N . ARG A 1 250 ? 2.544 4.751 15.123 1.00 89.19 250 ARG A N 1
ATOM 1971 C CA . ARG A 1 250 ? 2.996 5.317 13.841 1.00 89.19 250 ARG A CA 1
ATOM 1972 C C . ARG A 1 250 ? 4.516 5.409 13.786 1.00 89.19 250 ARG A C 1
ATOM 1974 O O . ARG A 1 250 ? 5.191 5.542 14.805 1.00 89.19 250 ARG A O 1
ATOM 1981 N N . SER A 1 251 ? 5.070 5.404 12.579 1.00 89.06 251 SER A N 1
ATOM 1982 C CA . SER A 1 251 ? 6.495 5.662 12.333 1.00 89.06 251 SER A CA 1
ATOM 1983 C C . SER A 1 251 ? 6.801 7.150 12.102 1.00 89.06 251 SER A C 1
ATOM 1985 O O . SER A 1 251 ? 7.854 7.484 11.567 1.00 89.06 251 SER A O 1
ATOM 1987 N N . ASP A 1 252 ? 5.908 8.066 12.482 1.00 89.94 252 ASP A N 1
ATOM 1988 C CA . ASP A 1 252 ? 6.045 9.497 12.169 1.00 89.94 252 ASP A CA 1
ATOM 1989 C C . ASP A 1 252 ? 7.275 10.153 12.814 1.00 89.94 252 ASP A C 1
ATOM 1991 O O . ASP A 1 252 ? 7.818 11.111 12.266 1.00 89.94 252 ASP A O 1
ATOM 1995 N N . ASN A 1 253 ? 7.809 9.580 13.896 1.00 91.19 253 ASN A N 1
ATOM 1996 C CA . ASN A 1 253 ? 9.029 10.067 14.539 1.00 91.19 253 ASN A CA 1
ATOM 1997 C C . ASN A 1 253 ? 10.252 10.118 13.599 1.00 91.19 253 ASN A C 1
ATOM 1999 O O . ASN A 1 253 ? 11.170 10.899 13.846 1.00 91.19 253 ASN A O 1
ATOM 2003 N N . TRP A 1 254 ? 10.267 9.341 12.506 1.00 91.62 254 TRP A N 1
ATOM 2004 C CA . TRP A 1 254 ? 11.310 9.418 11.471 1.00 91.62 254 TRP A CA 1
ATOM 2005 C C . TRP A 1 254 ? 11.409 10.816 10.841 1.00 91.62 254 TRP A C 1
ATOM 2007 O O . TRP A 1 254 ? 12.513 11.287 10.575 1.00 91.62 254 TRP A O 1
ATOM 2017 N N . LYS A 1 255 ? 10.286 11.537 10.722 1.00 93.19 255 LYS A N 1
ATOM 2018 C CA . LYS A 1 255 ? 10.226 12.923 10.221 1.00 93.19 255 LYS A CA 1
ATOM 2019 C C . LYS A 1 255 ? 10.930 13.932 11.132 1.00 93.19 255 LYS A C 1
ATOM 2021 O O . LYS A 1 255 ? 11.101 15.076 10.747 1.00 93.19 255 LYS A O 1
ATOM 2026 N N . ASN A 1 256 ? 11.337 13.538 12.338 1.00 93.50 256 ASN A N 1
ATOM 2027 C CA . ASN A 1 256 ? 12.057 14.406 13.274 1.00 93.50 256 ASN A CA 1
ATOM 2028 C C . ASN A 1 256 ? 13.557 14.096 13.336 1.00 93.50 256 ASN A C 1
ATOM 2030 O O . ASN A 1 256 ? 14.283 14.721 14.109 1.00 93.50 256 ASN A O 1
ATOM 2034 N N . GLN A 1 257 ? 14.018 13.112 12.564 1.00 94.25 257 GLN A N 1
ATOM 2035 C CA . GLN A 1 257 ? 15.395 12.638 12.598 1.00 94.25 257 GLN A CA 1
ATOM 2036 C C . GLN A 1 257 ? 16.185 13.203 11.428 1.00 94.25 257 GLN A C 1
ATOM 2038 O O . GLN A 1 257 ? 15.645 13.416 10.348 1.00 94.25 257 GLN A O 1
ATOM 2043 N N . GLU A 1 258 ? 17.481 13.399 11.636 1.00 94.19 258 GLU A N 1
ATOM 2044 C CA . GLU A 1 258 ? 18.411 13.735 10.559 1.00 94.19 258 GLU A CA 1
ATOM 2045 C C . GLU A 1 258 ? 18.442 12.610 9.514 1.00 94.19 258 GLU A C 1
ATOM 2047 O O . GLU A 1 258 ? 18.448 11.421 9.860 1.00 94.19 258 GLU A O 1
ATOM 2052 N N . ARG A 1 259 ? 18.518 12.974 8.232 1.00 92.31 259 ARG A N 1
ATOM 2053 C CA . ARG A 1 259 ? 18.632 12.011 7.130 1.00 92.31 259 ARG A CA 1
ATOM 2054 C C . ARG A 1 259 ? 19.870 11.113 7.279 1.00 92.31 259 ARG A C 1
ATOM 2056 O O . ARG A 1 259 ? 21.001 11.589 7.185 1.00 92.31 259 ARG A O 1
ATOM 2063 N N . ALA A 1 260 ? 19.687 9.798 7.433 1.00 90.94 260 ALA A N 1
ATOM 2064 C CA . ALA A 1 260 ? 20.800 8.856 7.591 1.00 90.94 260 ALA A CA 1
ATOM 2065 C C . ALA A 1 260 ? 20.492 7.433 7.094 1.00 90.94 260 ALA A C 1
ATOM 2067 O O . ALA A 1 260 ? 19.350 6.991 7.079 1.00 90.94 260 ALA A O 1
ATOM 2068 N N . THR A 1 261 ? 21.548 6.679 6.762 1.00 90.56 261 THR A N 1
ATOM 2069 C CA . THR A 1 261 ? 21.501 5.238 6.428 1.00 90.56 261 THR A CA 1
ATOM 2070 C C . THR A 1 261 ? 22.282 4.400 7.446 1.00 90.56 261 THR A C 1
ATOM 2072 O O . THR A 1 261 ? 22.918 3.405 7.107 1.00 90.56 261 THR A O 1
ATOM 2075 N N . ASN A 1 262 ? 22.310 4.851 8.700 1.00 91.25 262 ASN A N 1
ATOM 2076 C CA . ASN A 1 262 ? 23.162 4.316 9.768 1.00 91.25 262 ASN A CA 1
ATOM 2077 C C . ASN A 1 262 ? 22.583 3.073 10.471 1.00 91.25 262 ASN A C 1
ATOM 2079 O O . ASN A 1 262 ? 23.164 2.604 11.446 1.00 91.25 262 ASN A O 1
ATOM 2083 N N . GLY A 1 263 ? 21.437 2.562 10.011 1.00 88.06 263 GLY A N 1
ATOM 2084 C CA . GLY A 1 263 ? 20.761 1.406 10.606 1.00 88.06 263 GLY A CA 1
ATOM 2085 C C . GLY A 1 263 ? 20.145 1.669 11.985 1.00 88.06 263 GLY A C 1
ATOM 2086 O O . GLY A 1 263 ? 19.777 0.717 12.672 1.00 88.06 263 GLY A O 1
ATOM 2087 N N . LYS A 1 264 ? 20.040 2.934 12.417 1.00 90.12 264 LYS A N 1
ATOM 2088 C CA . LYS A 1 264 ? 19.389 3.287 13.680 1.00 90.12 264 LYS A CA 1
ATOM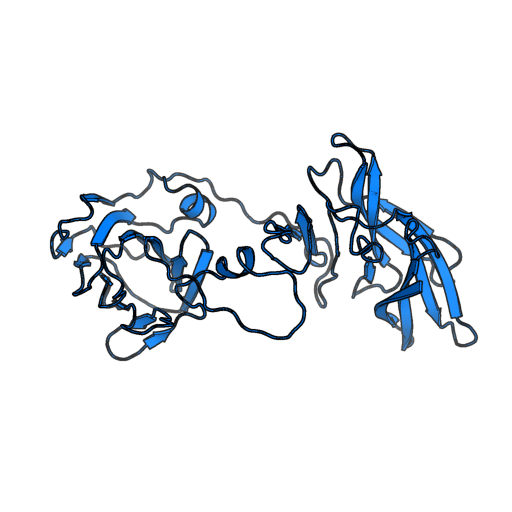 2089 C C . LYS A 1 264 ? 17.878 3.100 13.555 1.00 90.12 264 LYS A C 1
ATOM 2091 O O . LYS A 1 264 ? 17.245 3.662 12.668 1.00 90.12 264 LYS A O 1
ATOM 2096 N N . TRP A 1 265 ? 17.313 2.354 14.495 1.00 87.31 265 TRP A N 1
ATOM 2097 C CA . TRP A 1 265 ? 15.871 2.222 14.659 1.00 87.31 265 TRP A CA 1
ATOM 2098 C C . TRP A 1 265 ? 15.369 3.296 15.618 1.00 87.31 265 TRP A C 1
ATOM 2100 O O . TRP A 1 265 ? 15.895 3.450 16.723 1.00 87.31 265 TRP A O 1
ATOM 2110 N N . TYR A 1 266 ? 14.369 4.056 15.186 1.00 89.12 266 TYR A N 1
ATOM 2111 C CA . TYR A 1 266 ? 13.742 5.089 16.001 1.00 89.12 266 TYR A CA 1
ATOM 2112 C C . TYR A 1 266 ? 12.497 4.543 16.693 1.00 89.12 266 TYR A C 1
ATOM 2114 O O . TYR A 1 266 ? 11.796 3.693 16.146 1.00 89.12 266 TYR A O 1
ATOM 2122 N N . ALA A 1 267 ? 12.231 5.040 17.902 1.00 89.06 267 ALA A N 1
ATOM 2123 C CA . ALA A 1 267 ? 11.025 4.689 18.638 1.00 89.06 267 ALA A CA 1
ATOM 2124 C C . ALA A 1 267 ? 9.776 5.109 17.849 1.00 89.06 267 ALA A C 1
ATOM 2126 O O . ALA A 1 267 ? 9.764 6.177 17.227 1.00 89.06 267 ALA A O 1
ATOM 2127 N N . VAL A 1 268 ? 8.748 4.263 17.895 1.00 89.62 268 VAL A N 1
ATOM 2128 C CA . VAL A 1 268 ? 7.434 4.537 17.306 1.00 89.62 268 VAL A CA 1
ATOM 2129 C C . VAL A 1 268 ? 6.690 5.610 18.104 1.00 89.62 268 VAL A C 1
ATOM 2131 O O . VAL A 1 268 ? 6.931 5.803 19.295 1.00 89.62 268 VAL A O 1
ATOM 2134 N N . GLU A 1 269 ? 5.761 6.297 17.452 1.00 88.69 269 GLU A N 1
ATOM 2135 C CA . GLU A 1 269 ? 4.857 7.253 18.082 1.00 88.69 269 GLU A CA 1
ATOM 2136 C C . GLU A 1 269 ? 3.545 6.555 18.458 1.00 88.69 269 GLU A C 1
ATOM 2138 O O . GLU A 1 269 ? 2.848 6.017 17.599 1.00 88.69 269 GLU A O 1
ATOM 2143 N N . LYS A 1 270 ? 3.208 6.525 19.752 1.00 86.69 270 LYS A N 1
ATOM 2144 C CA . LYS A 1 270 ? 2.003 5.838 20.242 1.00 86.69 270 LYS A CA 1
ATOM 2145 C C . LYS A 1 270 ? 0.729 6.548 19.787 1.00 86.69 270 LYS A C 1
ATOM 2147 O O . LYS A 1 270 ? 0.604 7.763 19.943 1.00 86.69 270 LYS A O 1
ATOM 2152 N N . LEU A 1 271 ? -0.255 5.774 19.333 1.00 88.88 271 LEU A N 1
ATOM 2153 C CA . LEU A 1 271 ? -1.587 6.291 19.029 1.00 88.88 271 LEU A CA 1
ATOM 2154 C C . LEU A 1 271 ? -2.356 6.574 20.323 1.00 88.88 271 LEU A C 1
ATOM 2156 O O . LEU A 1 271 ? -2.694 5.660 21.072 1.00 88.88 271 LEU A O 1
ATOM 2160 N N . ARG A 1 272 ? -2.645 7.854 20.582 1.00 87.50 272 ARG A N 1
ATOM 2161 C CA . ARG A 1 272 ? -3.496 8.285 21.710 1.00 87.50 272 ARG A CA 1
ATOM 2162 C C . ARG A 1 272 ? -4.937 8.541 21.311 1.00 87.50 272 ARG A C 1
ATOM 2164 O O . ARG A 1 272 ? -5.804 8.525 22.173 1.00 87.50 272 ARG A O 1
ATOM 2171 N N . LYS A 1 273 ? -5.171 8.818 20.032 1.00 91.44 273 LYS A N 1
ATOM 2172 C CA . LYS A 1 273 ? -6.491 8.951 19.432 1.00 91.44 273 LYS A CA 1
ATOM 2173 C C . LYS A 1 273 ? -6.492 8.203 18.118 1.00 91.44 273 LYS A C 1
ATOM 2175 O O . LYS A 1 273 ? -5.551 8.375 17.342 1.00 91.44 273 LYS A O 1
ATOM 2180 N N . PHE A 1 274 ? -7.498 7.374 17.907 1.00 93.44 274 PHE A N 1
ATOM 2181 C CA . PHE A 1 274 ? -7.671 6.640 16.662 1.00 93.44 274 PHE A CA 1
ATOM 2182 C C . PHE A 1 274 ? -9.104 6.138 16.547 1.00 93.44 274 PHE A C 1
ATOM 2184 O O . PHE A 1 274 ? -9.813 5.980 17.546 1.00 93.44 274 PHE A O 1
ATOM 2191 N N . ARG A 1 275 ? -9.502 5.849 15.314 1.00 95.50 275 ARG A N 1
ATOM 2192 C CA . ARG A 1 275 ? -10.770 5.200 15.006 1.00 95.50 275 ARG A CA 1
ATOM 2193 C C . ARG A 1 275 ? -10.559 3.703 14.861 1.00 95.50 275 ARG A C 1
ATOM 2195 O O . ARG A 1 275 ? -9.775 3.273 14.018 1.00 95.50 275 ARG A O 1
ATOM 2202 N N . LEU A 1 276 ? -11.286 2.918 15.647 1.00 96.44 276 LEU A N 1
ATOM 2203 C CA . LEU A 1 276 ? -11.406 1.475 15.477 1.00 96.44 276 LEU A CA 1
ATOM 2204 C C . LEU A 1 276 ? -12.720 1.170 14.761 1.00 96.44 276 LEU A C 1
ATOM 2206 O O . LEU A 1 276 ? -13.791 1.535 15.240 1.00 96.44 276 LEU A O 1
ATOM 2210 N N . VAL A 1 277 ? -12.651 0.457 13.641 1.00 98.19 277 VAL A N 1
ATOM 2211 C CA . VAL A 1 277 ? -13.839 -0.107 12.992 1.00 98.19 277 VAL A CA 1
ATOM 2212 C C . VAL A 1 277 ? -13.754 -1.619 12.997 1.00 98.19 277 VAL A C 1
ATOM 2214 O O . VAL A 1 277 ? -12.738 -2.180 12.607 1.00 98.19 277 VAL A O 1
ATOM 2217 N N . ILE A 1 278 ? -14.826 -2.285 13.410 1.00 98.12 278 ILE A N 1
ATOM 2218 C CA . ILE A 1 278 ? -14.948 -3.741 13.391 1.00 98.12 278 ILE A CA 1
ATOM 2219 C C . ILE A 1 278 ? -16.106 -4.100 12.475 1.00 98.12 278 ILE A C 1
ATOM 2221 O O . ILE A 1 278 ? -17.231 -3.683 12.728 1.00 98.12 278 ILE A O 1
ATOM 2225 N N . THR A 1 279 ? -15.857 -4.885 11.432 1.00 97.75 279 THR A N 1
ATOM 2226 C CA . THR A 1 279 ? -16.901 -5.360 10.515 1.00 97.75 279 THR A CA 1
ATOM 2227 C C . THR A 1 279 ? -17.021 -6.872 10.575 1.00 97.75 279 THR A C 1
ATOM 2229 O O . THR A 1 279 ? -15.999 -7.560 10.616 1.00 97.75 279 THR A O 1
ATOM 2232 N N . TYR A 1 280 ? -18.243 -7.383 10.477 1.00 97.88 280 TYR A N 1
ATOM 2233 C CA . TYR A 1 280 ? -18.520 -8.804 10.319 1.00 97.88 280 TYR A CA 1
ATOM 2234 C C . TYR A 1 280 ? -19.531 -9.038 9.200 1.00 97.88 280 TYR A C 1
ATOM 2236 O O . TYR A 1 280 ? -20.600 -8.425 9.193 1.00 97.88 280 TYR A O 1
ATOM 2244 N N . GLU A 1 281 ? -19.187 -9.925 8.270 1.00 95.94 281 GLU A N 1
ATOM 2245 C CA . GLU A 1 281 ? -20.030 -10.349 7.150 1.00 95.94 281 GLU A CA 1
ATOM 2246 C C . GLU A 1 281 ? -19.573 -11.730 6.677 1.00 95.94 281 GLU A C 1
ATOM 2248 O O . GLU A 1 281 ? -18.368 -11.980 6.605 1.00 95.94 281 GLU A O 1
ATOM 2253 N N . GLU A 1 282 ? -20.531 -12.612 6.372 1.00 94.62 282 GLU A N 1
ATOM 2254 C CA . GLU A 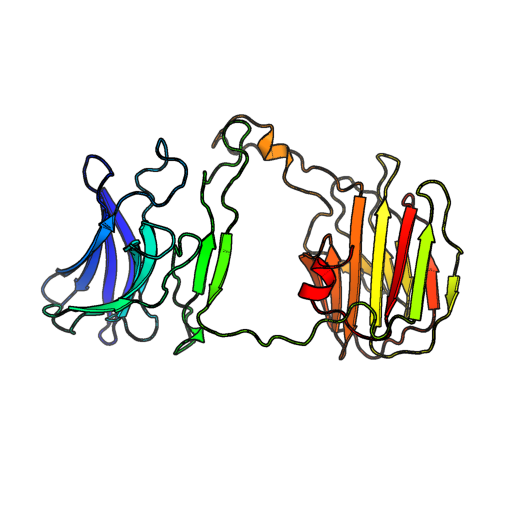1 282 ? -20.294 -13.915 5.726 1.00 94.62 282 GLU A CA 1
ATOM 2255 C C . GLU A 1 282 ? -19.129 -14.713 6.345 1.00 94.62 282 GLU A C 1
ATOM 2257 O O . GLU A 1 282 ? -18.184 -15.118 5.668 1.00 94.62 282 GLU A O 1
ATOM 2262 N N . GLY A 1 283 ? -19.156 -14.893 7.669 1.00 96.00 283 GLY A N 1
ATOM 2263 C CA . GLY A 1 283 ? -18.153 -15.704 8.362 1.00 96.00 283 GLY A CA 1
ATOM 2264 C C . GLY A 1 283 ? -16.768 -15.058 8.456 1.00 96.00 283 GLY A C 1
ATOM 2265 O O . GLY A 1 283 ? -15.811 -15.733 8.821 1.00 96.00 283 GLY A O 1
ATOM 2266 N N . THR A 1 284 ? -16.615 -13.769 8.137 1.00 96.81 284 THR A N 1
ATOM 2267 C CA . THR A 1 284 ? -15.329 -13.064 8.232 1.00 96.81 284 THR A CA 1
ATOM 2268 C C . THR A 1 284 ? -15.430 -11.823 9.106 1.00 96.81 284 THR A C 1
ATOM 2270 O O . THR A 1 284 ? -16.231 -10.925 8.838 1.00 96.81 284 THR A O 1
ATOM 2273 N N . LEU A 1 285 ? -14.554 -11.732 10.110 1.00 97.44 285 LEU A N 1
ATOM 2274 C CA . LEU A 1 285 ? -14.385 -10.540 10.937 1.00 97.44 285 LEU A CA 1
ATOM 2275 C C . LEU A 1 285 ? -13.148 -9.762 10.489 1.00 97.44 285 LEU A C 1
ATOM 2277 O O . LEU A 1 285 ? -12.091 -10.344 10.232 1.00 97.44 285 LEU A O 1
ATOM 2281 N N . ARG A 1 286 ? -13.283 -8.436 10.399 1.00 97.31 286 ARG A N 1
ATOM 2282 C CA . ARG A 1 286 ? -12.177 -7.519 10.107 1.00 97.31 286 ARG A CA 1
ATOM 2283 C C . ARG A 1 286 ? -12.135 -6.374 11.099 1.00 97.31 286 ARG A C 1
ATOM 2285 O O . ARG A 1 286 ? -13.186 -5.892 11.518 1.00 97.31 286 ARG A O 1
ATOM 2292 N N . THR A 1 287 ? -10.932 -5.919 11.418 1.00 97.06 287 THR A N 1
ATOM 2293 C CA . THR A 1 287 ? -10.704 -4.686 12.174 1.00 97.06 287 THR A CA 1
ATOM 2294 C C . THR A 1 287 ? -9.945 -3.690 11.311 1.00 97.06 287 THR A C 1
ATOM 2296 O O . THR A 1 287 ? -9.136 -4.073 10.462 1.00 97.06 287 THR A O 1
ATOM 2299 N N . TYR A 1 288 ? -10.213 -2.408 11.520 1.00 96.50 288 TYR A N 1
ATOM 2300 C CA . TYR A 1 288 ? -9.547 -1.303 10.852 1.00 96.50 288 TYR A CA 1
ATOM 2301 C C . TYR A 1 288 ? -9.134 -0.261 11.885 1.00 96.50 288 TYR A C 1
ATOM 2303 O O . TYR A 1 288 ? -9.933 0.077 12.759 1.00 96.50 288 TYR A O 1
ATOM 2311 N N . ILE A 1 289 ? -7.924 0.275 11.749 1.00 94.12 289 ILE A N 1
ATOM 2312 C CA . ILE A 1 289 ? -7.413 1.396 12.544 1.00 94.12 289 ILE A CA 1
ATOM 2313 C C . ILE A 1 289 ? -7.206 2.578 11.602 1.00 94.12 289 ILE A C 1
ATOM 2315 O O . ILE A 1 289 ? -6.491 2.455 10.610 1.00 94.12 289 ILE A O 1
ATOM 2319 N N . ASP A 1 290 ? -7.869 3.703 11.873 1.00 92.69 290 ASP A N 1
ATOM 2320 C CA . ASP A 1 290 ? -7.835 4.913 11.033 1.00 92.69 290 ASP A CA 1
ATOM 2321 C C . ASP A 1 290 ? -8.120 4.616 9.538 1.00 92.69 290 ASP A C 1
ATOM 2323 O O . ASP A 1 290 ? -7.523 5.186 8.626 1.00 92.69 290 ASP A O 1
ATOM 2327 N N . GLY A 1 291 ? -9.029 3.666 9.277 1.00 91.69 291 GLY A N 1
ATOM 2328 C CA . GLY A 1 291 ? -9.435 3.240 7.929 1.00 91.69 291 GLY A CA 1
ATOM 2329 C C . GLY A 1 291 ? -8.486 2.270 7.214 1.00 91.69 291 GLY A C 1
ATOM 2330 O O . GLY A 1 291 ? -8.783 1.825 6.096 1.00 91.69 291 GLY A O 1
ATOM 2331 N N . LEU A 1 292 ? -7.377 1.891 7.851 1.00 90.44 292 LEU A N 1
ATOM 2332 C CA . LEU A 1 292 ? -6.447 0.872 7.364 1.00 90.44 292 LEU A CA 1
ATOM 2333 C C . LEU A 1 292 ? -6.808 -0.492 7.947 1.00 90.44 292 LEU A C 1
ATOM 2335 O O . LEU A 1 292 ? -7.079 -0.598 9.138 1.00 90.44 292 LEU A O 1
ATOM 2339 N N . LEU A 1 293 ? -6.814 -1.532 7.109 1.00 93.31 293 LEU A N 1
ATOM 2340 C CA . LEU A 1 293 ? -7.076 -2.901 7.556 1.00 93.31 293 LEU A CA 1
ATOM 2341 C C . LEU A 1 293 ? -5.996 -3.336 8.552 1.00 93.31 293 LEU A C 1
ATOM 2343 O O . LEU A 1 293 ? -4.810 -3.295 8.233 1.00 93.31 293 LEU A O 1
ATOM 2347 N N . ASP A 1 294 ? -6.428 -3.793 9.722 1.00 94.44 294 ASP A N 1
ATOM 2348 C CA . ASP A 1 294 ? -5.551 -4.263 10.788 1.00 94.44 294 ASP A CA 1
ATOM 2349 C C . ASP A 1 294 ? -5.582 -5.792 10.925 1.00 94.44 294 ASP A C 1
ATOM 2351 O O . ASP A 1 294 ? -4.538 -6.443 10.934 1.00 94.44 294 ASP A O 1
ATOM 2355 N N . GLN A 1 295 ? -6.779 -6.384 10.965 1.00 94.94 295 GLN A N 1
ATOM 2356 C CA . GLN A 1 295 ? -6.971 -7.833 11.069 1.00 94.94 295 GLN A CA 1
ATOM 2357 C C . GLN A 1 295 ? -8.052 -8.314 10.106 1.00 94.94 295 GLN A C 1
ATOM 2359 O O . GLN A 1 295 ? -9.019 -7.606 9.837 1.00 94.94 295 GLN A O 1
ATOM 2364 N N . SER A 1 296 ? -7.919 -9.551 9.626 1.00 95.56 296 SER A N 1
ATOM 2365 C CA . SER A 1 296 ? -8.960 -10.256 8.873 1.00 95.56 296 SER A CA 1
ATOM 2366 C C . SER A 1 296 ? -8.849 -11.750 9.146 1.00 95.56 296 SER A C 1
ATOM 2368 O O . SER A 1 296 ? -7.818 -12.348 8.839 1.00 95.56 296 SER A O 1
ATOM 2370 N N . PHE A 1 297 ? -9.893 -12.364 9.697 1.00 95.06 297 PHE A N 1
ATOM 2371 C CA . PHE A 1 297 ? -9.890 -13.798 9.987 1.00 95.06 297 PHE A CA 1
ATOM 2372 C C . PHE A 1 297 ? -11.294 -14.415 9.896 1.00 95.06 297 PHE A C 1
ATOM 2374 O O . PHE A 1 297 ? -12.292 -13.719 10.111 1.00 95.06 297 PHE A O 1
ATOM 2381 N N . PRO A 1 298 ? -11.383 -15.714 9.552 1.00 95.88 298 PRO A N 1
ATOM 2382 C CA . PRO A 1 298 ? -12.651 -16.429 9.524 1.00 95.88 298 PRO A CA 1
ATOM 2383 C C . PRO A 1 298 ? -13.180 -16.659 10.945 1.00 95.88 298 PRO A C 1
ATOM 2385 O O . PRO A 1 298 ? -12.423 -17.015 11.850 1.00 95.88 298 PRO A O 1
ATOM 2388 N N . LEU A 1 299 ? -14.484 -16.474 11.129 1.00 93.88 299 LEU A N 1
ATOM 2389 C CA . LEU A 1 299 ? -15.208 -16.703 12.372 1.00 93.88 299 LEU A CA 1
ATOM 2390 C C . LEU A 1 299 ? -16.689 -16.980 12.074 1.00 93.88 299 LEU A C 1
ATOM 2392 O O . LEU A 1 299 ? -17.412 -16.118 11.577 1.00 93.88 299 LEU A O 1
ATOM 2396 N N . GLU A 1 300 ? -17.162 -18.178 12.395 1.00 93.44 300 GLU A N 1
ATOM 2397 C CA . GLU A 1 300 ? -18.504 -18.626 12.010 1.00 93.44 300 GLU A CA 1
ATOM 2398 C C . GLU A 1 300 ? -19.571 -18.337 13.069 1.00 93.44 300 GLU A C 1
ATOM 2400 O O . GLU A 1 300 ? -19.343 -18.475 14.271 1.00 93.44 300 GLU A O 1
ATOM 2405 N N . GLY A 1 301 ? -20.778 -18.010 12.600 1.00 89.25 301 GLY A N 1
ATOM 2406 C CA . GLY A 1 301 ? -22.003 -18.092 13.398 1.00 89.25 301 GLY A CA 1
ATOM 2407 C C . GLY A 1 301 ? -22.167 -17.063 14.521 1.00 89.25 301 GLY A C 1
ATOM 2408 O O . GLY A 1 301 ? -23.020 -17.269 15.390 1.00 89.25 301 GLY A O 1
ATOM 2409 N N . ILE A 1 302 ? -21.405 -15.964 14.525 1.00 94.94 302 ILE A N 1
ATOM 2410 C CA . ILE A 1 302 ? -21.581 -14.916 15.538 1.00 94.94 302 ILE A CA 1
ATOM 2411 C C . ILE A 1 302 ? -22.760 -14.000 15.199 1.00 94.94 302 ILE A C 1
ATOM 2413 O O . ILE A 1 302 ? -23.058 -13.721 14.038 1.00 94.94 302 ILE A O 1
ATOM 2417 N N . LYS A 1 303 ? -23.453 -13.528 16.239 1.00 96.19 303 LYS A N 1
ATOM 2418 C CA . LYS A 1 303 ? -24.587 -12.605 16.114 1.00 96.19 303 LYS A CA 1
ATOM 2419 C C . LYS A 1 303 ? -24.425 -11.455 17.082 1.00 96.19 303 LYS A C 1
ATOM 2421 O O . LYS A 1 303 ? -24.255 -11.676 18.282 1.00 96.19 303 LYS A O 1
ATOM 2426 N N . LEU A 1 304 ? -24.561 -10.237 16.578 1.00 97.56 304 LEU A N 1
ATOM 2427 C CA . LEU A 1 304 ? -24.591 -9.057 17.425 1.00 97.56 304 LEU A CA 1
ATOM 2428 C C . LEU A 1 304 ? -25.993 -8.885 18.007 1.00 97.56 304 LEU A C 1
ATOM 2430 O O . LEU A 1 304 ? -26.985 -8.964 17.285 1.00 97.56 304 LEU A O 1
ATOM 2434 N N . ARG A 1 305 ? -26.068 -8.673 19.319 1.00 96.56 305 ARG A N 1
ATOM 2435 C CA . ARG A 1 305 ? -27.308 -8.375 20.066 1.00 96.56 305 ARG A CA 1
ATOM 2436 C C . ARG A 1 305 ? -27.093 -7.302 21.124 1.00 96.56 305 ARG A C 1
ATOM 2438 O O . ARG A 1 305 ? -28.027 -6.611 21.518 1.00 96.56 305 ARG A O 1
ATOM 2445 N N . GLU A 1 306 ? -25.861 -7.202 21.590 1.00 95.44 306 GLU A N 1
ATOM 2446 C CA . GLU A 1 306 ? -25.448 -6.340 22.673 1.00 95.44 306 GLU A CA 1
ATOM 2447 C C . GLU A 1 306 ? -23.986 -5.960 22.456 1.00 95.44 306 GLU A C 1
ATOM 2449 O O . GLU A 1 306 ? -23.209 -6.739 21.885 1.00 95.44 306 GLU A O 1
ATOM 2454 N N . VAL A 1 307 ? -23.666 -4.744 22.874 1.00 95.00 307 VAL A N 1
ATOM 2455 C CA . VAL A 1 307 ? -22.332 -4.163 22.898 1.00 95.00 307 VAL A CA 1
ATOM 2456 C C . VAL A 1 307 ? -22.104 -3.637 24.304 1.00 95.00 307 VAL A C 1
ATOM 2458 O O . VAL A 1 307 ? -22.915 -2.860 24.797 1.00 95.00 307 VAL A O 1
ATOM 2461 N N . THR A 1 308 ? -21.005 -4.033 24.928 1.00 93.50 308 THR A N 1
ATOM 2462 C CA . THR A 1 308 ? -20.676 -3.683 26.313 1.00 93.50 308 THR A CA 1
ATOM 2463 C C . THR A 1 308 ? -19.300 -3.033 26.336 1.00 93.50 308 THR A C 1
ATOM 2465 O O . THR A 1 308 ? -18.373 -3.518 25.682 1.00 93.50 308 THR A O 1
ATOM 2468 N N . THR A 1 309 ? -19.145 -1.920 27.046 1.00 90.31 309 THR A N 1
ATOM 2469 C CA . THR A 1 309 ? -17.823 -1.305 27.220 1.00 90.31 309 THR A CA 1
ATOM 2470 C C . THR A 1 309 ? -16.985 -2.136 28.173 1.00 90.31 309 THR A C 1
ATOM 2472 O O . THR A 1 309 ? -17.482 -2.582 29.204 1.00 90.31 309 THR A O 1
ATOM 2475 N N . GLY A 1 310 ? -15.717 -2.359 27.834 1.00 86.56 310 GLY A N 1
ATOM 2476 C CA . GLY A 1 310 ? -14.816 -3.096 28.714 1.00 86.56 310 GLY A CA 1
ATOM 2477 C C . GLY A 1 310 ? -14.112 -2.200 29.738 1.00 86.56 310 GLY A C 1
ATOM 2478 O O . GLY A 1 310 ? -14.159 -0.968 29.679 1.00 86.56 310 GLY A O 1
ATOM 2479 N N . GLU A 1 311 ? -13.405 -2.839 30.669 1.00 85.94 311 GLU A N 1
ATOM 2480 C CA . GLU A 1 311 ? -12.543 -2.156 31.632 1.00 85.94 311 GLU A CA 1
ATOM 2481 C C . GLU A 1 311 ? -11.235 -1.704 30.953 1.00 85.94 311 GLU A C 1
ATOM 2483 O O . GLU A 1 311 ? -10.242 -2.440 30.875 1.00 85.94 311 GLU A O 1
ATOM 2488 N N . SER A 1 312 ? -11.216 -0.463 30.456 1.00 82.88 312 SER A N 1
ATOM 2489 C CA . SER A 1 312 ? -10.022 0.154 29.867 1.00 82.88 312 SER A CA 1
ATOM 2490 C C . SER A 1 312 ? -9.688 1.519 30.455 1.00 82.88 312 SER A C 1
ATOM 2492 O O . SER A 1 312 ? -10.511 2.186 31.081 1.00 82.88 312 SER A O 1
ATOM 2494 N N . LYS A 1 313 ? -8.445 1.955 30.221 1.00 80.44 313 LYS A N 1
ATOM 2495 C CA . LYS A 1 313 ? -8.005 3.333 30.503 1.00 80.44 313 LYS A CA 1
ATOM 2496 C C . LYS A 1 313 ? -8.329 4.315 29.371 1.00 80.44 313 LYS A C 1
ATOM 2498 O O . LYS A 1 313 ? -7.919 5.475 29.441 1.00 80.44 313 LYS A O 1
ATOM 2503 N N . GLY A 1 314 ? -8.981 3.836 28.313 1.00 83.62 314 GLY A N 1
ATOM 2504 C CA . GLY A 1 314 ? -9.426 4.647 27.189 1.00 83.62 314 GLY A CA 1
ATOM 2505 C C . GLY A 1 314 ? -10.835 5.186 27.403 1.00 83.62 314 GLY A C 1
ATOM 2506 O O . GLY A 1 314 ? -11.580 4.718 28.262 1.00 83.62 314 GLY A O 1
ATOM 2507 N N . VAL A 1 315 ? -11.192 6.171 26.592 1.00 87.88 315 VAL A N 1
ATOM 2508 C CA . VAL A 1 315 ? -12.535 6.731 26.492 1.00 87.88 315 VAL A CA 1
ATOM 2509 C C . VAL A 1 315 ? -13.045 6.490 25.080 1.00 87.88 315 VAL A C 1
ATOM 2511 O O . VAL A 1 315 ? -12.333 6.733 24.104 1.00 87.88 315 VAL A O 1
ATOM 2514 N N . ILE A 1 316 ? -14.272 5.983 24.981 1.00 90.56 316 ILE A N 1
ATOM 2515 C CA . ILE A 1 316 ? -15.001 5.851 23.721 1.00 90.56 316 ILE A CA 1
ATOM 2516 C C . ILE A 1 316 ? -15.753 7.171 23.515 1.00 90.56 316 ILE A C 1
ATOM 2518 O O . ILE A 1 316 ? -16.797 7.394 24.121 1.00 90.56 316 ILE A O 1
ATOM 2522 N N . GLU A 1 317 ? -15.188 8.067 22.704 1.00 90.81 317 GLU A N 1
ATOM 2523 C CA . GLU A 1 317 ? -15.759 9.388 22.391 1.00 90.81 317 GLU A CA 1
ATOM 2524 C C . GLU A 1 317 ? -16.992 9.258 21.482 1.00 90.81 317 GLU A C 1
ATOM 2526 O O . GLU A 1 317 ? -17.934 10.045 21.569 1.00 90.81 317 GLU A O 1
ATOM 2531 N N . LYS A 1 318 ? -17.005 8.238 20.620 1.00 91.62 318 LYS A N 1
ATOM 2532 C CA . LYS A 1 318 ? -18.124 7.924 19.730 1.00 91.62 318 LYS A CA 1
ATOM 2533 C C . LYS A 1 318 ? -18.290 6.418 19.601 1.00 91.62 318 LYS A C 1
ATOM 2535 O O . LYS A 1 318 ? -17.294 5.716 19.435 1.00 91.62 318 LYS A O 1
ATOM 2540 N N . LEU A 1 319 ? -19.536 5.945 19.609 1.00 93.31 319 LEU A N 1
ATOM 2541 C CA . LEU A 1 319 ? -19.895 4.588 19.198 1.00 93.31 319 LEU A CA 1
ATOM 2542 C C . LEU A 1 319 ? -21.044 4.634 18.189 1.00 93.31 319 LEU A C 1
ATOM 2544 O O . LEU A 1 319 ? -22.126 5.129 18.502 1.00 93.31 319 LEU A O 1
ATOM 2548 N N . SER A 1 320 ? -20.835 4.035 17.018 1.00 94.56 320 SER A N 1
ATOM 2549 C CA . SER A 1 320 ? -21.900 3.759 16.049 1.00 94.56 320 SER A CA 1
ATOM 2550 C C . SER A 1 320 ? -21.995 2.260 15.777 1.00 94.56 320 SER A C 1
ATOM 2552 O O . SER A 1 320 ? -20.980 1.582 15.601 1.00 94.56 320 SER A O 1
ATOM 2554 N N . VAL A 1 321 ? -23.220 1.739 15.715 1.00 95.94 321 VAL A N 1
ATOM 2555 C CA . VAL A 1 321 ? -23.514 0.330 15.420 1.00 95.94 321 VAL A CA 1
ATOM 2556 C C . VAL A 1 321 ? -24.382 0.249 14.176 1.00 95.94 321 VAL A C 1
ATOM 2558 O O . VAL A 1 321 ? -25.452 0.852 14.124 1.00 95.94 321 VAL A O 1
ATOM 2561 N N . PHE A 1 322 ? -23.957 -0.545 13.199 1.00 96.81 322 PHE A N 1
ATOM 2562 C CA . PHE A 1 322 ? -24.677 -0.793 11.953 1.00 96.81 322 PHE A CA 1
ATOM 2563 C C . PHE A 1 322 ? -25.087 -2.264 11.842 1.00 96.81 322 PHE A C 1
ATOM 2565 O O . PHE A 1 322 ? -24.317 -3.140 12.227 1.00 96.81 322 PHE A O 1
ATOM 2572 N N . ASN A 1 323 ? -26.246 -2.554 11.245 1.00 96.50 323 ASN A N 1
ATOM 2573 C CA . ASN A 1 323 ? -26.703 -3.913 10.900 1.00 96.50 323 ASN A CA 1
ATOM 2574 C C . ASN A 1 323 ? -26.223 -4.398 9.525 1.00 96.50 323 ASN A C 1
ATOM 2576 O O . ASN A 1 323 ? -26.845 -5.255 8.900 1.00 96.50 323 ASN A O 1
ATOM 2580 N N . ARG A 1 324 ? -25.132 -3.814 9.039 1.00 95.31 324 ARG A N 1
ATOM 2581 C CA . ARG A 1 324 ? -24.483 -4.173 7.786 1.00 95.31 324 ARG A CA 1
ATOM 2582 C C . ARG A 1 324 ? -22.985 -3.968 7.910 1.00 95.31 324 ARG A C 1
ATOM 2584 O O . ARG A 1 324 ? -22.516 -3.269 8.814 1.00 95.31 324 ARG A O 1
ATOM 2591 N N . ARG A 1 325 ? -22.243 -4.503 6.952 1.00 94.44 325 ARG A N 1
ATOM 2592 C CA . ARG A 1 325 ? -20.846 -4.152 6.753 1.00 94.44 325 ARG A CA 1
ATOM 2593 C C . ARG A 1 325 ? -20.741 -2.774 6.092 1.00 94.44 325 ARG A C 1
ATOM 2595 O O . ARG A 1 325 ? -21.416 -2.510 5.095 1.00 94.44 325 ARG A O 1
ATOM 2602 N N . LEU A 1 326 ? -19.887 -1.910 6.637 1.00 94.75 326 LEU A N 1
ATOM 2603 C CA . LEU A 1 326 ? -19.411 -0.714 5.945 1.00 94.75 326 LEU A CA 1
ATOM 2604 C C . LEU A 1 326 ? -18.279 -1.081 4.978 1.00 94.75 326 LEU A C 1
ATOM 2606 O O . LEU A 1 326 ? -17.379 -1.859 5.309 1.00 94.75 326 LEU A O 1
ATOM 2610 N N . LEU A 1 327 ? -18.318 -0.505 3.780 1.00 91.12 327 LEU A N 1
ATOM 2611 C CA . LEU A 1 327 ? -17.251 -0.632 2.789 1.00 91.12 327 LEU A CA 1
ATOM 2612 C C . LEU A 1 327 ? -16.012 0.143 3.246 1.00 91.12 327 LEU A C 1
ATOM 2614 O O . LEU A 1 327 ? -16.116 1.107 4.000 1.00 91.12 327 LEU A O 1
ATOM 2618 N N . GLN A 1 328 ? -14.828 -0.216 2.746 1.00 87.44 328 GLN A N 1
ATOM 2619 C CA . GLN A 1 328 ? -13.603 0.488 3.139 1.00 87.44 328 GLN A CA 1
ATOM 2620 C C . GLN A 1 328 ? -13.645 1.981 2.777 1.00 87.44 328 GLN A C 1
ATOM 2622 O O . GLN A 1 328 ? -13.149 2.809 3.538 1.00 87.44 328 GLN A O 1
ATOM 2627 N N . ASP A 1 329 ? -14.265 2.341 1.654 1.00 87.25 329 ASP A N 1
ATOM 2628 C CA . ASP A 1 329 ? -14.415 3.746 1.273 1.00 87.25 329 ASP A CA 1
ATOM 2629 C C . ASP A 1 329 ? -15.412 4.483 2.169 1.00 87.25 329 ASP A C 1
ATOM 2631 O O . ASP A 1 329 ? -15.170 5.630 2.524 1.00 87.25 329 ASP A O 1
ATOM 2635 N N . GLU A 1 330 ? -16.463 3.812 2.645 1.00 92.19 330 GLU A N 1
ATOM 2636 C CA . GLU A 1 330 ? -17.348 4.374 3.670 1.00 92.19 330 GLU A CA 1
ATOM 2637 C C . GLU A 1 330 ? -16.604 4.592 4.987 1.00 92.19 330 GLU A C 1
ATOM 2639 O O . GLU A 1 330 ? -16.725 5.654 5.587 1.00 92.19 330 GLU A O 1
ATOM 2644 N N . ILE A 1 331 ? -15.778 3.628 5.405 1.00 92.75 331 ILE A N 1
ATOM 2645 C CA . ILE A 1 331 ? -14.961 3.737 6.618 1.00 92.75 331 ILE A CA 1
ATOM 2646 C C . ILE A 1 331 ? -14.034 4.960 6.550 1.00 92.75 331 ILE A C 1
ATOM 2648 O O . ILE A 1 331 ? -13.898 5.678 7.538 1.00 92.75 331 ILE A O 1
ATOM 2652 N N . LYS A 1 332 ? -13.427 5.229 5.387 1.00 86.94 332 LYS A N 1
ATOM 2653 C CA . LYS A 1 332 ? -12.585 6.419 5.168 1.00 86.94 332 LYS A CA 1
ATOM 2654 C C . LYS A 1 332 ? -13.373 7.732 5.176 1.00 86.94 332 LYS A C 1
ATOM 2656 O O . LYS A 1 332 ? -12.787 8.771 5.454 1.00 86.94 332 LYS A O 1
ATOM 2661 N N . MET A 1 333 ? -14.661 7.694 4.831 1.00 88.12 333 MET A N 1
ATOM 2662 C CA . MET A 1 333 ? -15.548 8.865 4.799 1.00 88.12 333 MET A CA 1
ATOM 2663 C C . MET A 1 333 ? -16.215 9.162 6.145 1.00 88.12 333 MET A C 1
ATOM 2665 O O . MET A 1 333 ? -16.898 10.180 6.252 1.00 88.12 333 MET A O 1
ATOM 2669 N N . LEU A 1 334 ? -16.074 8.284 7.146 1.00 87.56 334 LEU A N 1
ATOM 2670 C CA . LEU A 1 334 ? -16.635 8.528 8.474 1.00 87.56 334 LEU A CA 1
ATOM 2671 C C . LEU A 1 334 ? -16.106 9.878 9.011 1.00 87.56 334 LEU A C 1
ATOM 2673 O O . LEU A 1 334 ? -14.900 10.122 8.912 1.00 87.56 334 LEU A O 1
ATOM 2677 N N . PRO A 1 335 ? -16.987 10.745 9.546 1.00 68.88 335 PRO A N 1
ATOM 2678 C CA . PRO A 1 335 ? -16.666 12.133 9.894 1.00 68.88 335 PRO A CA 1
ATOM 2679 C C . PRO A 1 335 ? -15.661 12.275 11.032 1.00 68.88 335 PRO A C 1
ATOM 2681 O O . PRO A 1 335 ? -15.497 11.293 11.788 1.00 68.88 335 PRO A O 1
#

Foldseek 3Di:
DKDWQDWDADPVRKIWTWMWDADPVQQWIWIWIWIDPVVDIDTATDDTQTWAQAPAPPDDRNHTLGKEAAQVDNQKMWAFHWDQAPQGTATFIKIWGAPPVRPDIDIDTDDGPDNHHWGDKAAAPPDDDQQRIKTWTDHAHDCQCEQVTPPHTPTDIDTSDDDDDDDDDLPPQWFDKDFDDFPDADDFKDFGDKAQWKKKKFKKAFPDPQFWFFFKDWLLKTWTWDRDLFTFIWIDSPPDTRTWPHTQFAPSCSNHHDGDPPPDDDDTHHDRIWMWMWTGDDQWIWIDTLLHTTDIDGHPDGMGGMMGGTDTSMHGRMIIMGSHGHDSVNSNVDD

Radius of gyration: 25.51 Å; Cα contacts (8 Å, |Δi|>4): 820; chains: 1; bounding box: 59×40×67 Å

Secondary structure (DSSP, 8-state):
-EEEEEEEE-TTS-EEEEEEEE-TTS--EEEEEEEE-SS-EEEEEEEE--S---S-TTS-TT----EEE-TT-TTEEEEEEEEEETTEEEEEEEEEEE-TTS--EEEEE---S-SS-EEEEEEPTT--GGGGEEEEEE----SS--SS------EEEEESSPPP-PPP-TTTTEEEEEE--TTSPPPSEEEEEEESSEEEEEEEE-SSS---EEEEEETTEEEEE-SSTT---EEE-SS-EEE-SS-SEE-GGGGGSPP--S-PPPPPEE-SEEEEEEEEETTEEEEEETTEEEEEEE--S--EEEEEE-SBSSEEEEEEEESSPPPHHHHHH--

Solvent-accessible surface area (backbone atoms only — not comparable to full-atom values): 18356 Å² total; per-residue (Å²): 86,75,48,77,68,42,76,49,64,42,100,85,66,32,52,34,32,41,32,37,42,32,47,93,86,33,60,43,29,36,35,29,46,34,35,50,66,98,81,49,77,47,78,29,81,70,44,77,26,44,30,41,70,48,81,37,89,89,54,70,44,83,44,57,26,38,46,26,55,36,71,90,40,71,47,32,35,39,34,18,25,64,40,82,42,89,71,42,77,31,31,27,36,30,39,32,40,42,41,97,86,51,79,49,73,51,78,44,77,75,51,74,66,51,94,46,32,33,26,51,37,42,44,43,73,95,50,66,74,53,73,16,39,36,28,37,36,40,55,40,56,40,97,62,48,3,52,91,41,60,75,21,54,68,54,44,84,45,56,71,54,82,73,92,83,75,89,80,59,90,77,65,51,62,76,45,76,50,80,46,63,78,86,53,79,69,76,61,67,48,79,51,78,76,30,71,26,24,23,42,40,32,36,39,37,33,91,50,96,61,51,29,33,35,57,39,33,42,48,73,33,35,39,32,33,48,84,52,95,78,28,46,36,30,38,28,64,86,84,54,76,52,66,41,86,48,60,63,49,41,72,65,51,42,38,73,31,78,79,77,90,81,80,78,83,76,71,67,39,74,64,46,62,50,37,43,35,39,34,30,47,90,42,34,40,34,33,21,52,74,57,40,83,49,43,76,49,81,50,76,90,54,48,41,40,44,42,28,58,39,74,40,58,52,23,59,30,27,45,37,36,27,61,34,61,72,50,67,68,49,52,62,62,57,130

pLDDT: mean 91.81, std 6.91, range [56.59, 98.44]

Nearest PDB structures (foldseek):
  4kbb-assembly2_B  TM=5.036E-01  e=2.200E-05  Clostridium botulinum
  5cbl-assembly1_A  TM=6.786E-01  e=4.855E-03  Homo sapiens
  2wt1-assembly1_A  TM=3.207E-01  e=5.231E-04  Porcine adenovirus 4
  3zr5-assembly1_A  TM=3.365E-01  e=3.433E-03  Mus musculus
  4cce-assembly1_A  TM=2.893E-01  e=1.593E-02  Mus musculus

Mean predicted aligned error: 6.28 Å